Protein AF-A0A1H9NI31-F1 (afdb_monomer_lite)

Structure (mmCIF, N/CA/C/O backbone):
data_AF-A0A1H9NI31-F1
#
_entry.id   AF-A0A1H9NI31-F1
#
loop_
_atom_site.group_PDB
_atom_site.id
_atom_site.type_symbol
_atom_site.label_atom_id
_atom_site.label_alt_id
_atom_site.label_comp_id
_atom_site.label_asym_id
_atom_site.label_entity_id
_atom_site.label_seq_id
_atom_site.pdbx_PDB_ins_code
_atom_site.Cartn_x
_atom_site.Cartn_y
_atom_site.Cartn_z
_atom_site.occupancy
_atom_site.B_iso_or_equiv
_atom_site.auth_seq_id
_atom_site.auth_comp_id
_atom_site.auth_asym_id
_atom_site.auth_atom_id
_atom_site.pdbx_PDB_model_num
ATOM 1 N N . MET A 1 1 ? 15.578 1.301 11.642 1.00 43.66 1 MET A N 1
ATOM 2 C CA . MET A 1 1 ? 15.586 0.280 10.566 1.00 43.66 1 MET A CA 1
ATOM 3 C C . MET A 1 1 ? 15.928 -1.147 11.038 1.00 43.66 1 MET A C 1
ATOM 5 O O . MET A 1 1 ? 15.959 -2.045 10.212 1.00 43.66 1 MET A O 1
ATOM 9 N N . ALA A 1 2 ? 16.136 -1.397 12.340 1.00 38.16 2 ALA A N 1
ATOM 10 C CA . ALA A 1 2 ? 16.483 -2.720 12.879 1.00 38.16 2 ALA A CA 1
ATOM 11 C C . ALA A 1 2 ? 15.337 -3.734 13.182 1.00 38.16 2 ALA A C 1
ATOM 13 O O . ALA A 1 2 ? 15.674 -4.905 13.321 1.00 38.16 2 ALA A O 1
ATOM 14 N N . PRO A 1 3 ? 14.023 -3.409 13.275 1.00 50.84 3 PRO A N 1
ATOM 15 C CA . PRO A 1 3 ? 13.053 -4.404 13.763 1.00 50.84 3 PRO A CA 1
ATOM 16 C C . PRO A 1 3 ? 12.579 -5.420 12.709 1.00 50.84 3 PRO A C 1
ATOM 18 O O . PRO A 1 3 ? 12.191 -6.526 13.062 1.00 50.84 3 PRO A O 1
ATOM 21 N N . VAL A 1 4 ? 12.620 -5.079 11.414 1.00 50.47 4 VAL A N 1
ATOM 22 C CA . VAL A 1 4 ? 12.022 -5.903 10.339 1.00 50.47 4 VAL A CA 1
ATOM 23 C C . VAL A 1 4 ? 12.898 -7.101 9.954 1.00 50.47 4 VAL A C 1
ATOM 25 O O . VAL A 1 4 ? 12.380 -8.149 9.588 1.00 50.47 4 VAL A O 1
ATOM 28 N N . ALA A 1 5 ? 14.226 -6.974 10.050 1.00 49.78 5 ALA A N 1
ATOM 29 C CA . ALA A 1 5 ? 15.160 -8.040 9.668 1.00 49.78 5 ALA A CA 1
ATOM 30 C C . ALA A 1 5 ? 15.267 -9.171 10.710 1.00 49.78 5 ALA A C 1
ATOM 32 O O . ALA A 1 5 ? 15.752 -10.252 10.386 1.00 49.78 5 ALA A O 1
ATOM 33 N N . VAL A 1 6 ? 14.837 -8.918 11.949 1.00 52.81 6 VAL A N 1
ATOM 34 C CA . VAL A 1 6 ? 14.935 -9.868 13.070 1.00 52.81 6 VAL A CA 1
ATOM 35 C C . VAL A 1 6 ? 13.663 -10.718 13.200 1.00 52.81 6 VAL A C 1
ATOM 37 O O . VAL A 1 6 ? 13.723 -11.821 13.735 1.00 52.81 6 VAL A O 1
ATOM 40 N N . ASP A 1 7 ? 12.531 -10.251 12.661 1.00 63.78 7 ASP A N 1
ATOM 41 C CA . ASP A 1 7 ? 11.273 -11.000 12.629 1.00 63.78 7 ASP A CA 1
ATOM 42 C C . ASP A 1 7 ? 11.131 -11.765 11.290 1.00 63.78 7 ASP A C 1
ATOM 44 O O . ASP A 1 7 ? 10.904 -11.154 10.237 1.00 63.78 7 ASP A O 1
ATOM 48 N N . PRO A 1 8 ? 11.242 -13.107 11.291 1.00 69.06 8 PRO A N 1
ATOM 49 C CA . PRO A 1 8 ? 11.137 -13.912 10.076 1.00 69.06 8 PRO A CA 1
ATOM 50 C C . PRO A 1 8 ? 9.751 -13.841 9.419 1.00 69.06 8 PRO A C 1
ATOM 52 O O . PRO A 1 8 ? 9.655 -14.016 8.202 1.00 69.06 8 PRO A O 1
ATOM 55 N N . VAL A 1 9 ? 8.691 -13.544 10.178 1.00 70.19 9 VAL A N 1
ATOM 56 C CA . VAL A 1 9 ? 7.334 -13.366 9.642 1.00 70.19 9 VAL A CA 1
ATOM 57 C C . VAL A 1 9 ? 7.252 -12.060 8.857 1.00 70.19 9 VAL A C 1
ATOM 59 O O . VAL A 1 9 ? 6.761 -12.057 7.726 1.00 70.19 9 VAL A O 1
ATOM 62 N N . LEU A 1 10 ? 7.814 -10.968 9.391 1.00 66.00 10 LEU A N 1
ATOM 63 C CA . LEU A 1 10 ? 7.897 -9.691 8.673 1.00 66.00 10 LEU A CA 1
ATOM 64 C C . LEU A 1 10 ? 8.756 -9.802 7.417 1.00 66.00 10 LEU A C 1
ATOM 66 O O . LEU A 1 10 ? 8.367 -9.306 6.362 1.00 66.00 10 LEU A O 1
ATOM 70 N N . ALA A 1 11 ? 9.896 -10.488 7.497 1.00 70.62 11 ALA A N 1
ATOM 71 C CA . ALA A 1 11 ? 10.758 -10.692 6.341 1.00 70.62 11 ALA A CA 1
ATOM 72 C C . ALA A 1 11 ? 10.069 -11.518 5.238 1.00 70.62 11 ALA A C 1
ATOM 74 O O . ALA A 1 11 ? 10.205 -11.205 4.052 1.00 70.62 11 ALA A O 1
ATOM 75 N N . ALA A 1 12 ? 9.322 -12.567 5.603 1.00 73.50 12 ALA A N 1
ATOM 76 C CA . ALA A 1 12 ? 8.561 -13.375 4.652 1.00 73.50 12 ALA A CA 1
ATOM 77 C C . ALA A 1 12 ? 7.403 -12.585 4.020 1.00 73.50 12 ALA A C 1
ATOM 79 O O . ALA A 1 12 ? 7.220 -12.647 2.802 1.00 73.50 12 ALA A O 1
ATOM 80 N N . SER A 1 13 ? 6.674 -11.808 4.827 1.00 73.31 13 SER A N 1
ATOM 81 C CA . SER A 1 13 ? 5.600 -10.927 4.362 1.00 73.31 13 SER A CA 1
ATOM 82 C C . SER A 1 13 ? 6.137 -9.863 3.399 1.00 73.31 13 SER A C 1
ATOM 84 O O . SER A 1 13 ? 5.702 -9.792 2.252 1.00 73.31 13 SER A O 1
ATOM 86 N N . ALA A 1 14 ? 7.203 -9.152 3.782 1.00 75.62 14 ALA A N 1
ATOM 87 C CA . ALA A 1 14 ? 7.851 -8.150 2.938 1.00 75.62 14 ALA A CA 1
ATOM 88 C C . ALA A 1 14 ? 8.322 -8.731 1.595 1.00 75.62 14 ALA A C 1
ATOM 90 O O . ALA A 1 14 ? 8.105 -8.126 0.547 1.00 75.62 14 ALA A O 1
ATOM 91 N N . LYS A 1 15 ? 8.918 -9.933 1.590 1.00 79.62 15 LYS A N 1
ATOM 92 C CA . LYS A 1 15 ? 9.301 -10.622 0.343 1.00 79.62 15 LYS A CA 1
ATOM 93 C C . LYS A 1 15 ? 8.096 -10.928 -0.544 1.00 79.62 15 LYS A C 1
ATOM 95 O O . LYS A 1 15 ? 8.194 -10.772 -1.761 1.00 79.62 15 LYS A O 1
ATOM 100 N N . ARG A 1 16 ? 6.979 -11.370 0.041 1.00 81.75 16 ARG A N 1
ATOM 101 C CA . ARG A 1 16 ? 5.742 -11.663 -0.696 1.00 81.75 16 ARG A CA 1
ATOM 102 C C . ARG A 1 16 ? 5.167 -10.392 -1.317 1.00 81.75 16 ARG A C 1
ATOM 104 O O . ARG A 1 16 ? 4.892 -10.395 -2.512 1.00 81.75 16 ARG A O 1
ATOM 111 N N . THR A 1 17 ? 5.099 -9.302 -0.557 1.00 81.62 17 THR A N 1
ATOM 112 C CA . THR A 1 17 ? 4.637 -7.992 -1.035 1.00 81.62 17 THR A CA 1
ATOM 113 C C . THR A 1 17 ? 5.529 -7.441 -2.146 1.00 81.62 17 THR A C 1
ATOM 115 O O . THR A 1 17 ? 5.031 -7.041 -3.195 1.00 81.62 17 THR A O 1
ATOM 118 N N . ILE A 1 18 ? 6.856 -7.491 -1.978 1.00 84.31 18 ILE A N 1
ATOM 119 C CA . ILE A 1 18 ? 7.806 -7.071 -3.020 1.00 84.31 18 ILE A CA 1
ATOM 120 C C . ILE A 1 18 ? 7.591 -7.889 -4.297 1.00 84.31 18 ILE A C 1
ATOM 122 O O . ILE A 1 18 ? 7.526 -7.325 -5.387 1.00 84.31 18 ILE A O 1
ATOM 126 N N . ARG A 1 19 ? 7.444 -9.215 -4.177 1.00 86.75 19 ARG A N 1
ATOM 127 C CA . ARG A 1 19 ? 7.179 -10.086 -5.327 1.00 86.75 19 ARG A CA 1
ATOM 128 C C . ARG A 1 19 ? 5.847 -9.749 -6.003 1.00 86.75 19 ARG A C 1
ATOM 130 O O . ARG A 1 19 ? 5.832 -9.675 -7.226 1.00 86.75 19 ARG A O 1
ATOM 137 N N . SER A 1 20 ? 4.776 -9.541 -5.234 1.00 88.44 20 SER A N 1
ATOM 138 C CA . SER A 1 20 ? 3.450 -9.154 -5.745 1.00 88.44 20 SER A CA 1
ATOM 139 C C . SER A 1 20 ? 3.549 -7.864 -6.569 1.00 88.44 20 SER A C 1
ATOM 141 O O . SER A 1 20 ? 3.187 -7.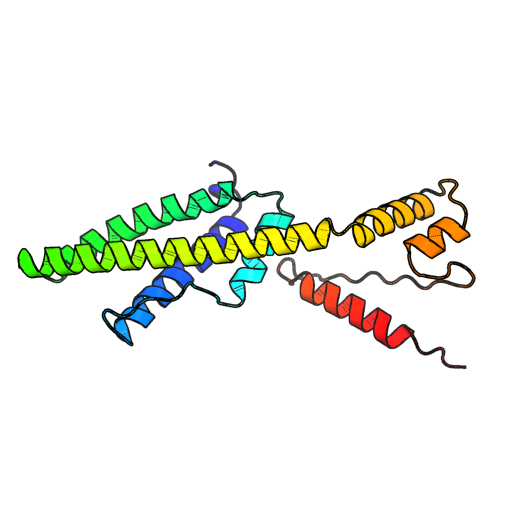854 -7.742 1.00 88.44 20 SER A O 1
ATOM 143 N N . ASN A 1 21 ? 4.198 -6.828 -6.026 1.00 89.75 21 ASN A N 1
ATOM 144 C CA . ASN A 1 21 ? 4.402 -5.550 -6.717 1.00 89.75 21 ASN A CA 1
ATOM 145 C C . ASN A 1 21 ? 5.203 -5.686 -8.018 1.00 89.75 21 ASN A C 1
ATOM 147 O O . ASN A 1 21 ? 4.817 -5.127 -9.043 1.00 89.75 21 ASN A O 1
ATOM 151 N N . LEU A 1 22 ? 6.304 -6.446 -7.999 1.00 90.94 22 LEU A N 1
ATOM 152 C CA . LEU A 1 22 ? 7.125 -6.665 -9.195 1.00 90.94 22 LEU A CA 1
ATOM 153 C C . LEU A 1 22 ? 6.354 -7.415 -10.287 1.00 90.94 22 LEU A C 1
ATOM 155 O O . LEU A 1 22 ? 6.434 -7.045 -11.457 1.00 90.94 22 LEU A O 1
ATOM 159 N N . VAL A 1 23 ? 5.609 -8.458 -9.911 1.00 91.56 23 VAL A N 1
ATOM 160 C CA . VAL A 1 23 ? 4.797 -9.243 -10.850 1.00 91.56 23 VAL A CA 1
ATOM 161 C C . VAL A 1 23 ? 3.674 -8.389 -11.429 1.00 91.56 23 VAL A C 1
ATOM 163 O O . VAL A 1 23 ? 3.495 -8.402 -12.643 1.00 91.56 23 VAL A O 1
ATOM 166 N N . GLN A 1 24 ? 2.971 -7.618 -10.599 1.00 91.62 24 GLN A N 1
ATOM 167 C CA . GLN A 1 24 ? 1.879 -6.750 -11.036 1.00 91.62 24 GLN A CA 1
ATOM 168 C C . GLN A 1 24 ? 2.357 -5.704 -12.049 1.00 91.62 24 GLN A C 1
ATOM 170 O O . GLN A 1 24 ? 1.756 -5.551 -13.116 1.00 91.62 24 GLN A O 1
ATOM 175 N N . TRP A 1 25 ? 3.465 -5.017 -11.755 1.00 94.25 25 TRP A N 1
ATOM 176 C CA . TRP A 1 25 ? 4.019 -4.013 -12.661 1.00 94.25 25 TRP A CA 1
ATOM 177 C C . TRP A 1 25 ? 4.495 -4.630 -13.981 1.00 94.25 25 TRP A C 1
ATOM 179 O O . TRP A 1 25 ? 4.158 -4.131 -15.057 1.00 94.25 25 TRP A O 1
ATOM 189 N N . ALA A 1 26 ? 5.227 -5.746 -13.918 1.00 93.06 26 ALA A N 1
ATOM 190 C CA . ALA A 1 26 ? 5.724 -6.422 -15.113 1.00 93.06 26 ALA A CA 1
ATOM 191 C C . ALA A 1 26 ? 4.577 -6.967 -15.979 1.00 93.06 26 ALA A C 1
ATOM 193 O O . ALA A 1 26 ? 4.563 -6.747 -17.187 1.00 93.06 26 ALA A O 1
ATOM 194 N N . ALA A 1 27 ? 3.589 -7.629 -15.370 1.00 93.88 27 ALA A N 1
ATOM 195 C CA . ALA A 1 27 ? 2.433 -8.171 -16.079 1.00 93.88 27 ALA A CA 1
ATOM 196 C C . ALA A 1 27 ? 1.592 -7.067 -16.737 1.00 93.88 27 ALA A C 1
ATOM 198 O O . ALA A 1 27 ? 1.134 -7.246 -17.865 1.00 93.88 27 ALA A O 1
ATOM 199 N N . SER A 1 28 ? 1.439 -5.916 -16.074 1.00 94.69 28 SER A N 1
ATOM 200 C CA . SER A 1 28 ? 0.730 -4.761 -16.639 1.00 94.69 28 SER A CA 1
ATOM 201 C C . SER A 1 28 ? 1.436 -4.223 -17.884 1.00 94.69 28 SER A C 1
ATOM 203 O O . SER A 1 28 ? 0.788 -4.032 -18.907 1.00 94.69 28 SER A O 1
ATOM 205 N N . ASN A 1 29 ? 2.766 -4.085 -17.844 1.00 93.25 29 ASN A N 1
ATOM 206 C CA . ASN A 1 29 ? 3.549 -3.635 -19.000 1.00 93.25 29 ASN A CA 1
ATOM 207 C C . ASN A 1 29 ? 3.613 -4.669 -20.136 1.00 93.25 29 ASN A C 1
ATOM 209 O O . ASN A 1 29 ? 3.739 -4.284 -21.291 1.00 93.25 29 ASN A O 1
ATOM 213 N N . VAL A 1 30 ? 3.524 -5.972 -19.842 1.00 94.00 30 VAL A N 1
ATOM 214 C CA . VAL A 1 30 ? 3.414 -7.016 -20.881 1.00 94.00 30 VAL A CA 1
ATOM 215 C C . VAL A 1 30 ? 2.044 -6.975 -21.559 1.00 94.00 30 VAL A C 1
ATOM 217 O O . VAL A 1 30 ? 1.943 -7.214 -22.760 1.00 94.00 30 VAL A O 1
ATOM 220 N N . ARG A 1 31 ? 0.986 -6.698 -20.791 1.00 95.12 31 ARG A N 1
ATOM 221 C CA . ARG A 1 31 ? -0.393 -6.666 -21.287 1.00 95.12 31 ARG A CA 1
ATOM 222 C C . ARG A 1 31 ? -0.697 -5.404 -22.094 1.00 95.12 31 ARG A C 1
ATOM 224 O O . ARG A 1 31 ? -1.350 -5.514 -23.126 1.00 95.12 31 ARG A O 1
ATOM 231 N N . ASP A 1 32 ? -0.284 -4.241 -21.600 1.00 94.25 32 ASP A N 1
ATOM 232 C CA . ASP A 1 32 ? -0.547 -2.935 -22.212 1.00 94.25 32 ASP A CA 1
ATOM 233 C C . ASP A 1 32 ? 0.697 -2.031 -22.077 1.00 94.25 32 ASP A C 1
ATOM 235 O O . ASP A 1 32 ? 0.807 -1.237 -21.135 1.00 94.25 32 ASP A O 1
ATOM 239 N N . PRO A 1 33 ? 1.703 -2.213 -22.955 1.00 91.19 33 PRO A N 1
ATOM 240 C CA . PRO A 1 33 ? 2.962 -1.481 -22.871 1.00 91.19 33 PRO A CA 1
ATOM 241 C C . PRO A 1 33 ? 2.749 0.030 -22.972 1.00 91.19 33 PRO A C 1
ATOM 243 O O . PRO A 1 33 ? 2.050 0.511 -23.860 1.00 91.19 33 PRO A O 1
ATOM 246 N N . GLY A 1 34 ? 3.397 0.802 -22.100 1.00 87.69 34 GLY A N 1
ATOM 247 C CA . GLY A 1 34 ? 3.294 2.265 -22.133 1.00 87.69 34 GLY A CA 1
ATOM 248 C C . GLY A 1 34 ? 2.118 2.840 -21.336 1.00 87.69 34 GLY A C 1
ATOM 249 O O . GLY A 1 34 ? 2.128 4.031 -21.024 1.00 87.69 34 GLY A O 1
ATOM 250 N N . ALA A 1 35 ? 1.126 2.020 -20.978 1.00 93.56 35 ALA A N 1
ATOM 251 C CA . ALA A 1 35 ? -0.031 2.466 -20.214 1.00 93.56 35 ALA A CA 1
ATOM 252 C C . ALA A 1 35 ? 0.306 2.739 -18.738 1.00 93.56 35 ALA A C 1
ATOM 254 O O . ALA A 1 35 ? 1.303 2.262 -18.187 1.00 93.56 35 ALA A O 1
ATOM 255 N N . TRP A 1 36 ? -0.556 3.517 -18.078 1.00 93.06 36 TRP A N 1
ATOM 256 C CA . TRP A 1 36 ? -0.458 3.731 -16.637 1.00 93.06 36 TRP A CA 1
ATOM 257 C C . TRP A 1 36 ? -0.697 2.416 -15.888 1.00 93.06 36 TRP A C 1
ATOM 259 O O . TRP A 1 36 ? -1.683 1.715 -16.122 1.00 93.06 36 TRP A O 1
ATOM 269 N N . VAL A 1 37 ? 0.210 2.099 -14.965 1.00 93.44 37 VAL A N 1
ATOM 270 C CA . VAL A 1 37 ? 0.108 0.920 -14.107 1.00 93.44 37 VAL A CA 1
ATOM 271 C C . VAL A 1 37 ? -0.578 1.333 -12.814 1.00 93.44 37 VAL A C 1
ATOM 273 O O . VAL A 1 37 ? 0.006 2.049 -12.002 1.00 93.44 37 VAL A O 1
ATOM 276 N N . ALA A 1 38 ? -1.809 0.865 -12.621 1.00 88.38 38 ALA A N 1
ATOM 277 C CA . ALA A 1 38 ? -2.559 1.122 -11.400 1.00 88.38 38 ALA A CA 1
ATOM 278 C C . ALA A 1 38 ? -1.842 0.553 -10.166 1.00 88.38 38 ALA A C 1
ATOM 280 O O . ALA A 1 38 ? -1.181 -0.487 -10.251 1.00 88.38 38 ALA A O 1
ATOM 281 N N . ALA A 1 39 ? -2.028 1.214 -9.019 1.00 87.62 39 ALA A N 1
ATOM 282 C CA . ALA A 1 39 ? -1.568 0.739 -7.717 1.00 87.62 39 ALA A CA 1
ATOM 283 C C . ALA A 1 39 ? -1.878 -0.747 -7.502 1.00 87.62 39 ALA A C 1
ATOM 285 O O . ALA A 1 39 ? -2.921 -1.251 -7.931 1.00 87.62 39 ALA A O 1
ATOM 286 N N . ASN A 1 40 ? -0.999 -1.447 -6.787 1.00 83.56 40 ASN A N 1
ATOM 287 C CA . ASN A 1 40 ? -1.299 -2.815 -6.397 1.00 83.56 40 ASN A CA 1
ATOM 288 C C . ASN A 1 40 ? -2.353 -2.812 -5.283 1.00 83.56 40 ASN A C 1
ATOM 290 O O . ASN A 1 40 ? -2.046 -2.475 -4.138 1.00 83.56 40 ASN A O 1
ATOM 294 N N . LEU A 1 41 ? -3.594 -3.150 -5.649 1.00 71.56 41 LEU A N 1
ATOM 295 C CA . LEU A 1 41 ? -4.753 -3.167 -4.757 1.00 71.56 41 LEU A CA 1
ATOM 296 C C . LEU A 1 41 ? -5.278 -4.577 -4.446 1.00 71.56 41 LEU A C 1
ATOM 298 O O . LEU A 1 41 ? -6.457 -4.715 -4.128 1.00 71.56 41 LEU A O 1
ATOM 302 N N . ALA A 1 42 ? -4.458 -5.624 -4.574 1.00 69.56 42 ALA A N 1
ATOM 303 C CA . ALA A 1 42 ? -4.869 -6.967 -4.156 1.00 69.56 42 ALA A CA 1
ATOM 304 C C . ALA A 1 42 ? -5.372 -6.959 -2.693 1.00 69.56 42 ALA A C 1
ATOM 306 O O . ALA A 1 42 ? -5.007 -6.056 -1.934 1.00 69.56 42 ALA A O 1
ATOM 307 N N . ASP A 1 43 ? -6.193 -7.945 -2.297 1.00 64.88 43 ASP A N 1
ATOM 308 C CA . ASP A 1 43 ? -6.815 -8.059 -0.952 1.00 64.88 43 ASP A CA 1
ATOM 309 C C . ASP A 1 43 ? -5.824 -7.774 0.201 1.00 64.88 43 ASP A C 1
ATOM 311 O O . ASP A 1 43 ? -6.153 -7.185 1.232 1.00 64.88 43 ASP A O 1
ATOM 315 N N . GLU A 1 44 ? -4.558 -8.064 -0.074 1.00 63.28 44 GLU A N 1
ATOM 316 C CA . GLU A 1 44 ? -3.341 -7.692 0.638 1.00 63.28 44 GLU A CA 1
ATOM 317 C C . GLU A 1 44 ? -3.265 -6.239 1.158 1.00 63.28 44 GLU A C 1
ATOM 319 O O . GLU A 1 44 ? -2.610 -6.014 2.171 1.00 63.28 44 GLU A O 1
ATOM 324 N N . LEU A 1 45 ? -3.896 -5.235 0.536 1.00 68.19 45 LEU A N 1
ATOM 325 C CA . LEU A 1 45 ? -3.847 -3.845 1.025 1.00 68.19 45 LEU A CA 1
ATOM 326 C C . LEU A 1 45 ? -4.489 -3.670 2.396 1.00 68.19 45 LEU A C 1
ATOM 328 O O . LEU A 1 45 ? -3.979 -2.921 3.235 1.00 68.19 45 LEU A O 1
ATOM 332 N N . VAL A 1 46 ? -5.631 -4.325 2.600 1.00 69.94 46 VAL A N 1
ATOM 333 C CA . VAL A 1 46 ? -6.348 -4.277 3.873 1.00 69.94 46 VAL A CA 1
ATOM 334 C C . VAL A 1 46 ? -5.527 -5.004 4.929 1.00 69.94 46 VAL A C 1
ATOM 336 O O . VAL A 1 46 ? -5.323 -4.462 6.016 1.00 69.94 46 VAL A O 1
ATOM 339 N N . ASP A 1 47 ? -4.973 -6.160 4.576 1.00 75.56 47 ASP A N 1
ATOM 340 C CA . ASP A 1 47 ? -4.182 -6.989 5.483 1.00 75.56 47 ASP A CA 1
ATOM 341 C C . ASP A 1 47 ? -2.868 -6.318 5.887 1.00 75.56 47 ASP A C 1
ATOM 343 O O . ASP A 1 47 ? -2.537 -6.268 7.071 1.00 75.56 47 ASP A O 1
ATOM 347 N N . VAL A 1 48 ? -2.143 -5.732 4.929 1.00 76.44 48 VAL A N 1
ATOM 348 C CA . VAL A 1 48 ? -0.893 -5.002 5.183 1.00 76.44 48 VAL A CA 1
ATOM 349 C C . VAL A 1 48 ? -1.159 -3.779 6.056 1.00 76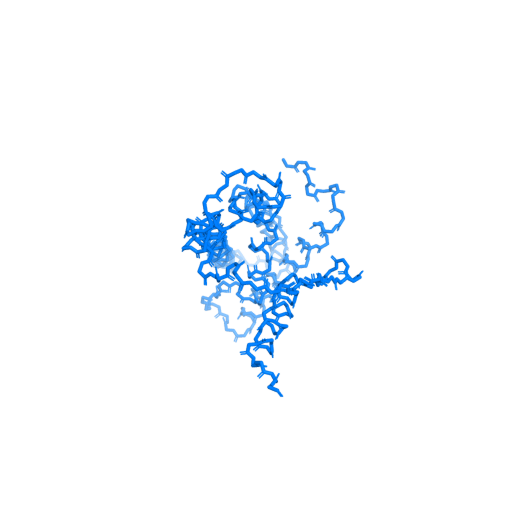.44 48 VAL A C 1
ATOM 351 O O . VAL A 1 48 ? -0.461 -3.572 7.048 1.00 76.44 48 VAL A O 1
ATOM 354 N N . ALA A 1 49 ? -2.172 -2.972 5.733 1.00 80.88 49 ALA A N 1
ATOM 355 C CA . ALA A 1 49 ? -2.504 -1.796 6.532 1.00 80.88 49 ALA A CA 1
ATOM 356 C C . ALA A 1 49 ? -2.917 -2.174 7.965 1.00 80.88 49 ALA A C 1
ATOM 358 O O . ALA A 1 49 ? -2.479 -1.534 8.924 1.00 80.88 49 ALA A O 1
ATOM 359 N N . ARG A 1 50 ? -3.714 -3.235 8.122 1.00 78.38 50 ARG A N 1
ATOM 360 C CA . ARG A 1 50 ? -4.161 -3.751 9.419 1.00 78.38 50 ARG A CA 1
ATOM 361 C C . ARG A 1 50 ? -3.001 -4.316 10.241 1.00 78.38 50 ARG A C 1
ATOM 363 O O . ARG A 1 50 ? -2.895 -3.992 11.422 1.00 78.38 50 ARG A O 1
ATOM 370 N N . ASP A 1 51 ? -2.115 -5.110 9.639 1.00 78.06 51 ASP A N 1
ATOM 371 C CA . ASP A 1 51 ? -0.920 -5.655 10.301 1.00 78.06 51 ASP A CA 1
ATOM 372 C C . ASP A 1 51 ? 0.009 -4.531 10.785 1.00 78.06 51 ASP A C 1
ATOM 374 O O . ASP A 1 51 ? 0.432 -4.527 11.943 1.00 78.06 51 ASP A O 1
ATOM 378 N N . LEU A 1 52 ? 0.243 -3.511 9.949 1.00 78.00 52 LEU A N 1
ATOM 379 C CA . LEU A 1 52 ? 1.036 -2.337 10.323 1.00 78.00 52 LEU A CA 1
ATOM 380 C C . LEU A 1 52 ? 0.409 -1.575 11.501 1.00 78.00 52 LEU A C 1
ATOM 382 O O . LEU A 1 52 ? 1.090 -1.312 12.495 1.00 78.00 52 LEU A O 1
ATOM 386 N N . VAL A 1 53 ? -0.888 -1.258 11.433 1.00 79.75 53 VAL A N 1
ATOM 387 C CA . VAL A 1 53 ? -1.591 -0.538 12.510 1.00 79.75 53 VAL A CA 1
ATOM 388 C C . VAL A 1 53 ? -1.579 -1.339 13.815 1.00 79.75 53 VAL A C 1
ATOM 390 O O . VAL A 1 53 ? -1.300 -0.775 14.874 1.00 79.75 53 VAL A O 1
ATOM 393 N N . ARG A 1 54 ? -1.806 -2.655 13.760 1.00 73.88 54 ARG A N 1
ATOM 394 C CA . ARG A 1 54 ? -1.815 -3.529 14.946 1.00 73.88 54 ARG A CA 1
ATOM 395 C C . ARG A 1 54 ? -0.455 -3.665 15.614 1.00 73.88 54 ARG A C 1
ATOM 397 O O . ARG A 1 54 ? -0.389 -3.761 16.835 1.00 73.88 54 ARG A O 1
ATOM 404 N N . ARG A 1 55 ? 0.630 -3.626 14.841 1.00 72.38 55 ARG A N 1
ATOM 405 C CA . ARG A 1 55 ? 2.006 -3.640 15.367 1.00 72.38 55 ARG A CA 1
ATOM 406 C C . ARG A 1 55 ? 2.453 -2.283 15.924 1.00 72.38 55 ARG A C 1
ATOM 408 O O . ARG A 1 55 ? 3.616 -2.134 16.290 1.00 72.38 55 ARG A O 1
ATOM 415 N N . GLY A 1 56 ? 1.561 -1.289 15.970 1.00 70.88 56 GLY A N 1
ATOM 416 C CA . GLY A 1 56 ? 1.878 0.073 16.406 1.00 70.88 56 GLY A CA 1
ATOM 417 C C . GLY A 1 56 ? 2.787 0.821 15.429 1.00 70.88 56 GLY A C 1
ATOM 418 O O . GLY A 1 56 ? 3.372 1.843 15.785 1.00 70.88 56 GLY A O 1
ATOM 419 N N . LEU A 1 57 ? 2.927 0.310 14.203 1.00 75.69 57 LEU A N 1
ATOM 420 C CA . LEU A 1 57 ? 3.754 0.912 13.173 1.00 75.69 57 LEU A CA 1
ATOM 421 C C . LEU A 1 57 ? 3.006 2.073 12.516 1.00 75.69 57 LEU A C 1
ATOM 423 O O . LEU A 1 57 ? 1.792 2.043 12.281 1.00 75.69 57 LEU A O 1
ATOM 427 N N . ASN A 1 58 ? 3.754 3.136 12.234 1.00 75.88 58 ASN A N 1
ATOM 428 C CA . ASN A 1 58 ? 3.230 4.325 11.581 1.00 75.88 58 ASN A CA 1
ATOM 429 C C . ASN A 1 58 ? 3.689 4.432 10.128 1.00 75.88 58 ASN A C 1
ATOM 431 O O . ASN A 1 58 ? 4.435 3.590 9.637 1.00 75.88 58 ASN A O 1
ATOM 435 N N . GLU A 1 59 ? 3.228 5.470 9.446 1.00 77.19 59 GLU A N 1
ATOM 436 C CA . GLU A 1 59 ? 3.468 5.756 8.036 1.00 77.19 59 GLU A CA 1
ATOM 437 C C . GLU A 1 59 ? 4.961 5.847 7.710 1.00 77.19 59 GLU A C 1
ATOM 439 O O . GLU A 1 59 ? 5.348 5.519 6.596 1.00 77.19 59 GLU A O 1
ATOM 444 N N . SER A 1 60 ? 5.824 6.179 8.682 1.00 75.5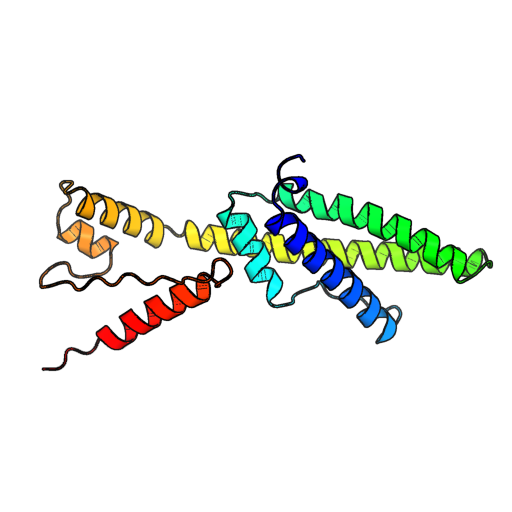0 60 SER A N 1
ATOM 445 C CA . SER A 1 60 ? 7.283 6.120 8.484 1.00 75.50 60 SER A CA 1
ATOM 446 C C . SER A 1 60 ? 7.787 4.701 8.195 1.00 75.50 60 SER A C 1
ATOM 448 O O . SER A 1 60 ? 8.833 4.513 7.586 1.00 75.50 60 SER A O 1
ATOM 450 N N . SER A 1 61 ? 7.017 3.670 8.542 1.00 76.50 61 SER A N 1
ATOM 451 C CA . SER A 1 61 ? 7.329 2.280 8.185 1.00 76.50 61 SER A CA 1
ATOM 452 C C . SER A 1 61 ? 7.216 2.037 6.680 1.00 76.50 61 SER A C 1
ATOM 454 O O . SER A 1 61 ? 7.856 1.123 6.159 1.00 76.50 61 SER A O 1
ATOM 456 N N . LEU A 1 62 ? 6.465 2.881 5.964 1.00 82.94 62 LEU A N 1
ATOM 457 C CA . LEU A 1 62 ? 6.383 2.848 4.507 1.00 82.94 62 LEU A CA 1
ATOM 458 C C . LEU A 1 62 ? 7.666 3.373 3.845 1.00 82.94 62 LEU A C 1
ATOM 460 O O . LEU A 1 62 ? 7.866 3.113 2.664 1.00 82.94 62 LEU A O 1
ATOM 464 N N . ASP A 1 63 ? 8.611 3.975 4.583 1.00 81.88 63 ASP A N 1
ATOM 465 C CA . ASP A 1 63 ? 9.950 4.287 4.051 1.00 81.88 63 ASP A CA 1
ATOM 466 C C . ASP A 1 63 ? 10.701 3.028 3.578 1.00 81.88 63 ASP A C 1
ATOM 468 O O . ASP A 1 63 ? 11.580 3.107 2.717 1.00 81.88 63 ASP A O 1
ATOM 472 N N . ALA A 1 64 ? 10.319 1.839 4.059 1.00 80.38 64 ALA A N 1
ATOM 473 C CA . ALA A 1 64 ? 10.821 0.573 3.530 1.00 80.38 64 ALA A CA 1
ATOM 474 C C . ALA A 1 64 ? 10.526 0.398 2.024 1.00 80.38 64 ALA A C 1
ATOM 476 O O . ALA A 1 64 ? 11.325 -0.222 1.319 1.00 80.38 64 ALA A O 1
ATOM 477 N N . TYR A 1 65 ? 9.440 0.989 1.506 1.00 83.25 65 TYR A N 1
ATOM 478 C CA . TYR A 1 65 ? 9.145 0.998 0.071 1.00 83.25 65 TYR A CA 1
ATOM 479 C C . TYR A 1 65 ? 10.172 1.807 -0.718 1.00 83.25 65 TYR A C 1
ATOM 481 O O . TYR A 1 65 ? 10.576 1.361 -1.786 1.00 83.25 65 TYR A O 1
ATOM 489 N N . ARG A 1 66 ? 10.680 2.926 -0.182 1.00 85.19 66 ARG A N 1
ATOM 490 C CA . ARG A 1 66 ? 11.748 3.716 -0.829 1.00 85.19 66 ARG A CA 1
ATOM 491 C C . ARG A 1 66 ? 13.051 2.926 -0.942 1.00 85.19 66 ARG A C 1
ATOM 493 O O . ARG A 1 66 ? 13.737 2.977 -1.967 1.00 85.19 66 ARG A O 1
ATOM 500 N N . VAL A 1 67 ? 13.378 2.155 0.097 1.00 87.38 67 VAL A N 1
ATOM 501 C CA . VAL A 1 67 ? 14.536 1.247 0.082 1.00 87.38 67 VAL A CA 1
ATOM 502 C C . VAL A 1 67 ? 14.329 0.144 -0.959 1.00 87.38 67 VAL A C 1
ATOM 504 O O . VAL A 1 67 ? 15.207 -0.090 -1.791 1.00 87.38 67 VAL A O 1
ATOM 507 N N . GLY A 1 68 ? 13.156 -0.497 -0.962 1.00 86.56 68 GLY A N 1
ATOM 508 C CA . GLY A 1 68 ? 12.806 -1.528 -1.941 1.00 86.56 68 GLY A CA 1
ATOM 509 C C . GLY A 1 68 ? 12.827 -1.014 -3.383 1.00 86.56 68 GLY A C 1
ATOM 510 O O . GLY A 1 68 ? 13.382 -1.672 -4.260 1.00 86.56 68 GLY A O 1
ATOM 511 N N . GLN A 1 69 ? 12.301 0.189 -3.615 1.00 90.19 69 GLN A N 1
ATOM 512 C CA . GLN A 1 69 ? 12.299 0.863 -4.909 1.00 90.19 69 GLN A CA 1
ATOM 513 C C . GLN A 1 69 ? 13.722 1.116 -5.406 1.00 90.19 69 GLN A C 1
ATOM 515 O O . GLN A 1 69 ? 14.025 0.780 -6.545 1.00 90.19 69 GLN A O 1
ATOM 520 N N . SER A 1 70 ? 14.616 1.636 -4.561 1.00 90.94 70 SER A N 1
ATOM 521 C CA . SER A 1 70 ? 16.022 1.862 -4.936 1.00 90.94 70 SER A CA 1
ATOM 522 C C . SER A 1 70 ? 16.702 0.574 -5.419 1.00 90.94 70 SER A C 1
ATOM 524 O O . SER A 1 70 ? 17.371 0.564 -6.452 1.00 90.94 70 SER A O 1
ATOM 526 N N . ILE A 1 71 ? 16.477 -0.538 -4.710 1.00 91.75 71 ILE A N 1
ATOM 527 C CA . ILE A 1 71 ? 17.024 -1.855 -5.073 1.00 91.75 71 ILE A CA 1
ATOM 528 C C . ILE A 1 71 ? 16.401 -2.367 -6.381 1.00 91.75 71 ILE A C 1
ATOM 530 O O . ILE A 1 71 ? 17.109 -2.885 -7.248 1.00 91.75 71 ILE A O 1
ATOM 534 N N . ALA A 1 72 ? 15.084 -2.218 -6.540 1.00 90.69 72 ALA A N 1
ATOM 535 C CA . ALA A 1 72 ? 14.373 -2.626 -7.747 1.00 90.69 72 ALA A CA 1
ATOM 536 C C . ALA A 1 72 ? 14.846 -1.837 -8.975 1.00 90.69 72 ALA A C 1
ATOM 538 O O . ALA A 1 72 ? 15.110 -2.441 -10.014 1.00 90.69 72 ALA A O 1
ATOM 539 N N . LEU A 1 73 ? 15.031 -0.521 -8.841 1.00 93.81 73 LEU A N 1
ATOM 540 C CA . LEU A 1 73 ? 15.551 0.341 -9.899 1.00 93.81 73 LEU A CA 1
ATOM 541 C C . LEU A 1 73 ? 16.971 -0.062 -10.294 1.00 93.81 73 LEU A C 1
ATOM 543 O O . LEU A 1 73 ? 17.219 -0.249 -11.477 1.00 93.81 73 LEU A O 1
ATOM 547 N N . GLN A 1 74 ? 17.870 -0.303 -9.334 1.00 94.19 74 GLN A N 1
ATOM 548 C CA . GLN A 1 74 ? 19.227 -0.776 -9.634 1.00 94.19 74 GLN A CA 1
ATOM 549 C C . GLN A 1 74 ? 19.211 -2.103 -10.411 1.00 94.19 74 GLN A C 1
ATOM 551 O O . GLN A 1 74 ? 19.963 -2.285 -11.373 1.00 94.19 74 GLN A O 1
ATOM 556 N N . ARG A 1 75 ? 18.344 -3.041 -10.009 1.00 94.19 75 ARG A N 1
ATOM 557 C CA . ARG A 1 75 ? 18.182 -4.316 -10.717 1.00 94.19 75 ARG A CA 1
ATOM 558 C C . ARG A 1 75 ? 17.630 -4.105 -12.126 1.00 94.19 75 ARG A C 1
ATOM 560 O O . ARG A 1 75 ? 18.119 -4.739 -13.059 1.00 94.19 75 ARG A O 1
ATOM 567 N N . TRP A 1 76 ? 16.643 -3.228 -12.272 1.00 95.00 76 TRP A N 1
ATOM 568 C CA . TRP A 1 76 ? 16.037 -2.888 -13.551 1.00 95.00 76 TRP A CA 1
ATOM 569 C C . TRP A 1 76 ? 17.030 -2.218 -14.504 1.00 95.00 76 TRP A C 1
ATOM 571 O O . TRP A 1 76 ? 17.096 -2.619 -15.661 1.00 95.00 76 TRP A O 1
ATOM 581 N N . THR A 1 77 ? 17.876 -1.301 -14.022 1.00 95.56 77 THR A N 1
ATOM 582 C CA . THR A 1 77 ? 18.962 -0.721 -14.824 1.00 95.56 77 THR A CA 1
ATOM 583 C C . THR A 1 77 ? 19.829 -1.827 -15.418 1.00 95.56 77 THR A C 1
ATOM 585 O O . THR A 1 77 ? 20.031 -1.868 -16.625 1.00 95.56 77 THR A O 1
ATOM 588 N N . GLY A 1 78 ? 20.279 -2.785 -14.599 1.00 96.56 78 GLY A N 1
ATOM 589 C CA . GLY A 1 78 ? 21.075 -3.914 -15.087 1.00 96.56 78 GLY A CA 1
ATOM 590 C C . GLY A 1 78 ? 20.363 -4.746 -16.162 1.00 96.56 78 GLY A C 1
ATOM 591 O O . GLY A 1 78 ? 20.999 -5.183 -17.116 1.00 96.56 78 GLY A 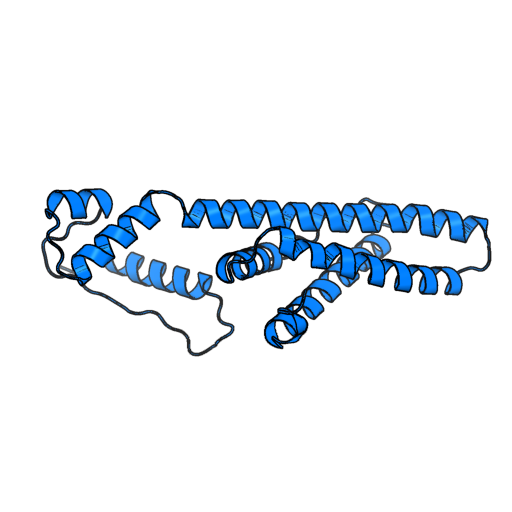O 1
ATOM 592 N N . ILE A 1 79 ? 19.044 -4.928 -16.038 1.00 95.44 79 ILE A N 1
ATOM 593 C CA . ILE A 1 79 ? 18.230 -5.616 -17.049 1.00 95.44 79 ILE A CA 1
ATOM 594 C C . ILE A 1 79 ? 18.167 -4.789 -18.337 1.00 95.44 79 ILE A C 1
ATOM 596 O O . ILE A 1 79 ? 18.445 -5.330 -19.401 1.00 95.44 79 ILE A O 1
ATOM 600 N N . ALA A 1 80 ? 17.883 -3.489 -18.261 1.00 95.56 80 ALA A N 1
ATOM 601 C CA . ALA A 1 80 ? 17.790 -2.611 -19.428 1.00 95.56 80 ALA A CA 1
ATOM 602 C C . ALA A 1 80 ? 19.080 -2.619 -20.271 1.00 95.56 80 ALA A C 1
ATOM 604 O O . ALA A 1 80 ? 19.022 -2.798 -21.485 1.00 95.56 80 ALA A O 1
ATOM 605 N N . PHE A 1 81 ? 20.247 -2.547 -19.621 1.00 96.44 81 PHE A N 1
ATOM 606 C CA . PHE A 1 81 ? 21.552 -2.642 -20.291 1.00 96.44 81 PHE A CA 1
ATOM 607 C C . PHE A 1 81 ? 21.839 -4.021 -20.913 1.00 96.44 81 PHE A C 1
ATOM 609 O O . PHE A 1 81 ? 22.706 -4.134 -21.773 1.00 96.44 81 PHE A O 1
ATOM 616 N N . SER A 1 82 ? 21.134 -5.076 -20.489 1.00 97.00 82 SER A N 1
ATOM 617 C CA . SER A 1 82 ? 21.223 -6.404 -21.115 1.00 97.00 82 SER A CA 1
ATOM 618 C C . SER A 1 82 ? 20.298 -6.573 -22.326 1.00 97.00 82 SER A C 1
ATOM 620 O O . SER A 1 82 ? 20.490 -7.507 -23.099 1.00 97.00 82 SER A O 1
ATOM 622 N N . LEU A 1 83 ? 19.305 -5.690 -22.492 1.00 95.19 83 LEU A N 1
ATOM 623 C CA . LEU A 1 83 ? 18.283 -5.788 -23.539 1.00 95.19 83 LEU A CA 1
ATOM 624 C C . LEU A 1 83 ? 18.664 -5.040 -24.818 1.00 95.19 83 LEU A C 1
ATOM 626 O O . LEU A 1 83 ? 18.300 -5.479 -25.904 1.00 95.19 83 LEU A O 1
ATOM 630 N N . THR A 1 84 ? 19.390 -3.927 -24.703 1.00 94.62 84 THR A N 1
ATOM 631 C CA . THR A 1 84 ? 19.833 -3.136 -25.857 1.00 94.62 84 THR A CA 1
ATOM 632 C C . THR A 1 84 ? 21.189 -2.487 -25.591 1.00 94.62 84 THR A C 1
ATOM 634 O O . THR A 1 84 ? 21.559 -2.210 -24.450 1.00 94.62 84 THR A O 1
ATOM 637 N N . SER A 1 85 ? 21.949 -2.264 -26.663 1.00 94.69 85 SER A N 1
ATOM 638 C CA . SER A 1 85 ? 23.175 -1.454 -26.659 1.00 94.69 85 SER A CA 1
ATOM 639 C C . SER A 1 85 ? 22.981 -0.110 -27.368 1.00 94.69 85 SER A C 1
ATOM 641 O O . SER A 1 85 ? 23.923 0.679 -27.416 1.00 94.69 85 SER A O 1
ATOM 643 N N . ASP A 1 86 ? 21.787 0.158 -27.915 1.00 98.00 86 ASP A N 1
ATOM 644 C CA . ASP A 1 86 ? 21.467 1.442 -28.532 1.00 98.00 86 ASP A CA 1
ATOM 645 C C . ASP A 1 86 ? 21.226 2.513 -27.447 1.00 98.00 86 ASP A C 1
ATOM 647 O O . ASP A 1 86 ? 20.337 2.356 -26.603 1.00 98.00 86 ASP A O 1
ATOM 651 N N . PRO A 1 87 ? 21.996 3.618 -27.428 1.00 96.00 87 PRO A N 1
ATOM 652 C CA . PRO A 1 87 ? 21.847 4.647 -26.399 1.00 96.00 87 PRO A CA 1
ATOM 653 C C . PRO A 1 87 ? 20.506 5.391 -26.443 1.00 96.00 87 PRO A C 1
ATOM 655 O O . PRO A 1 87 ? 20.075 5.928 -25.421 1.00 96.00 87 PRO A O 1
ATOM 658 N N . GLY A 1 88 ? 19.868 5.475 -27.614 1.00 97.62 88 GLY A N 1
ATOM 659 C CA . GLY A 1 88 ? 18.576 6.127 -27.799 1.00 97.62 88 GLY A CA 1
ATOM 660 C C . GLY A 1 88 ? 17.449 5.304 -27.187 1.00 97.62 88 GLY A C 1
ATOM 661 O O . GLY A 1 88 ? 16.727 5.817 -26.329 1.00 97.62 88 GLY A O 1
ATOM 662 N N . GLU A 1 89 ? 17.370 4.026 -27.559 1.00 96.00 89 GLU A N 1
ATOM 663 C CA . GLU A 1 89 ? 16.416 3.059 -27.008 1.00 96.00 89 GLU A CA 1
ATOM 664 C C . GLU A 1 89 ? 16.594 2.898 -25.497 1.00 96.00 89 GLU A C 1
ATOM 666 O O . GLU A 1 89 ? 15.620 2.923 -24.746 1.00 96.00 89 GLU A O 1
ATOM 671 N N . LEU A 1 90 ? 17.841 2.792 -25.020 1.00 97.25 90 LEU A N 1
ATOM 672 C CA . LEU A 1 90 ? 18.123 2.656 -23.593 1.00 97.25 90 LEU A CA 1
ATOM 673 C C . LEU A 1 90 ? 17.645 3.876 -22.797 1.00 97.25 90 LEU A C 1
ATOM 675 O O . LEU A 1 90 ? 17.081 3.730 -21.711 1.00 97.25 90 LEU A O 1
ATOM 679 N N . ARG A 1 91 ? 17.861 5.086 -23.328 1.00 96.81 91 ARG A N 1
ATOM 680 C CA . ARG A 1 91 ? 17.401 6.326 -22.693 1.00 96.81 91 ARG A CA 1
ATOM 681 C C . ARG A 1 91 ? 15.879 6.371 -22.609 1.00 96.81 91 ARG A C 1
ATOM 683 O O . ARG A 1 91 ? 15.357 6.722 -21.555 1.00 96.81 91 ARG A O 1
ATOM 690 N N . GLU A 1 92 ? 15.189 6.033 -23.694 1.00 95.44 92 GLU A N 1
ATOM 691 C CA . GLU A 1 92 ? 13.725 6.015 -23.743 1.00 95.44 92 GLU A CA 1
ATOM 692 C C . GLU A 1 92 ? 13.146 4.978 -22.773 1.00 95.44 92 GLU A C 1
ATOM 694 O O . GLU A 1 92 ? 12.287 5.304 -21.951 1.00 95.44 92 GLU A O 1
ATOM 699 N N . LEU A 1 93 ? 13.698 3.760 -22.787 1.00 94.44 93 LEU A N 1
ATOM 700 C CA . LEU A 1 93 ? 13.315 2.681 -21.883 1.00 94.44 93 LEU A CA 1
ATOM 701 C C . LEU A 1 93 ? 13.458 3.101 -20.418 1.00 94.44 93 LEU A C 1
ATOM 703 O O . LEU A 1 93 ? 12.532 2.902 -19.630 1.00 94.44 93 LEU A O 1
ATOM 707 N N . LEU A 1 94 ? 14.603 3.674 -20.034 1.00 95.81 94 LEU A N 1
ATOM 708 C CA . LEU A 1 94 ? 14.864 4.083 -18.653 1.00 95.81 94 LEU A CA 1
ATOM 709 C C . LEU A 1 94 ? 14.009 5.282 -18.217 1.00 95.81 94 LEU A C 1
ATOM 711 O O . LEU A 1 94 ? 13.472 5.240 -17.112 1.00 95.81 94 LEU A O 1
ATOM 715 N N . ASP A 1 95 ? 13.831 6.314 -19.053 1.00 95.62 95 ASP A N 1
ATOM 716 C CA . ASP A 1 95 ? 12.986 7.471 -18.700 1.00 95.62 95 ASP A CA 1
ATOM 717 C C . ASP A 1 95 ? 11.529 7.047 -18.480 1.00 95.62 95 ASP A C 1
ATOM 719 O O . ASP A 1 95 ? 10.928 7.395 -17.460 1.00 95.62 95 ASP A O 1
ATOM 723 N N . PHE A 1 96 ? 10.981 6.224 -19.380 1.00 94.31 96 PHE A N 1
ATOM 724 C CA . PHE A 1 96 ? 9.622 5.710 -19.233 1.00 94.31 96 PHE A CA 1
ATOM 725 C C . PHE A 1 96 ? 9.478 4.823 -17.989 1.00 94.31 96 PHE A C 1
ATOM 727 O O . PHE A 1 96 ? 8.620 5.056 -17.134 1.00 94.31 96 PHE A O 1
ATOM 734 N N . SER A 1 97 ? 10.328 3.803 -17.866 1.00 94.50 97 SER A N 1
ATOM 735 C CA . SER A 1 97 ? 10.209 2.805 -16.800 1.00 94.50 97 SER A CA 1
ATOM 736 C C . SER A 1 97 ? 10.430 3.394 -15.409 1.00 94.50 97 SER A C 1
ATOM 738 O O . SER A 1 97 ? 9.702 3.033 -14.490 1.00 94.50 97 SER A O 1
ATOM 740 N N . TYR A 1 98 ? 11.365 4.332 -15.231 1.00 95.50 98 TYR A N 1
ATOM 741 C CA . TYR A 1 98 ? 11.579 4.975 -13.933 1.00 95.50 98 TYR A CA 1
ATOM 742 C C . TYR A 1 98 ? 10.366 5.789 -13.490 1.00 95.50 98 TYR A C 1
ATOM 744 O O . TYR A 1 98 ? 9.966 5.684 -12.330 1.00 95.50 98 TYR A O 1
ATOM 752 N N . ARG A 1 99 ? 9.749 6.551 -14.404 1.00 95.12 99 ARG A N 1
ATOM 753 C CA . ARG A 1 99 ? 8.509 7.288 -14.116 1.00 95.12 99 ARG A CA 1
ATOM 754 C C . ARG A 1 99 ? 7.371 6.332 -13.783 1.00 95.12 99 ARG A C 1
ATOM 756 O O . ARG A 1 99 ? 6.723 6.502 -12.759 1.00 95.12 99 ARG A O 1
ATOM 763 N N . SER A 1 100 ? 7.183 5.298 -14.605 1.00 95.62 100 SER A N 1
ATOM 764 C CA . SER A 1 100 ? 6.149 4.278 -14.404 1.00 95.62 100 SER A CA 1
ATOM 765 C C . SER A 1 100 ? 6.292 3.575 -13.048 1.00 95.62 100 SER A C 1
ATOM 767 O O . SER A 1 100 ? 5.325 3.485 -12.295 1.00 95.62 100 SER A O 1
ATOM 769 N N . ILE A 1 101 ? 7.504 3.134 -12.692 1.00 94.38 101 ILE A N 1
ATOM 770 C CA . ILE A 1 101 ? 7.791 2.480 -11.407 1.00 94.38 101 ILE A CA 1
ATOM 771 C C . ILE A 1 101 ? 7.550 3.441 -10.239 1.00 94.38 101 ILE A C 1
ATOM 773 O O . ILE A 1 101 ? 6.949 3.036 -9.247 1.00 94.38 101 ILE A O 1
ATOM 777 N N . ALA A 1 102 ? 8.014 4.693 -10.334 1.00 93.56 102 ALA A N 1
ATOM 778 C CA . ALA A 1 102 ? 7.829 5.679 -9.273 1.00 93.56 102 ALA A CA 1
ATOM 779 C C . ALA A 1 102 ? 6.344 5.954 -9.015 1.00 93.56 102 ALA A C 1
ATOM 781 O O . ALA A 1 102 ? 5.895 5.793 -7.886 1.00 93.56 102 ALA A O 1
ATOM 782 N N . THR A 1 103 ? 5.573 6.255 -10.064 1.00 94.62 103 THR A N 1
ATOM 783 C CA . THR A 1 103 ? 4.128 6.489 -9.951 1.00 94.62 103 THR A CA 1
ATOM 784 C C . THR A 1 103 ? 3.400 5.272 -9.386 1.00 94.62 103 THR A C 1
ATOM 786 O O . THR A 1 103 ? 2.626 5.410 -8.448 1.00 94.62 103 THR A O 1
ATOM 789 N N . PHE A 1 104 ? 3.697 4.067 -9.878 1.00 93.56 104 PHE A N 1
ATOM 790 C CA . PHE A 1 104 ? 3.092 2.838 -9.363 1.00 93.56 104 PHE A CA 1
ATOM 791 C C . PHE A 1 104 ? 3.361 2.625 -7.863 1.00 93.56 104 PHE A C 1
ATOM 793 O O . PHE A 1 104 ? 2.456 2.249 -7.109 1.00 93.56 104 PHE A O 1
ATOM 800 N N . VAL A 1 105 ? 4.600 2.857 -7.414 1.00 91.50 105 VAL A N 1
ATOM 801 C CA . VAL A 1 105 ? 4.972 2.734 -5.997 1.00 91.50 105 VAL A CA 1
ATOM 802 C C . VAL A 1 105 ? 4.295 3.817 -5.162 1.00 91.50 105 VAL A C 1
ATOM 804 O O . VAL A 1 105 ? 3.744 3.489 -4.113 1.00 91.50 105 VAL A O 1
ATOM 807 N N . ASP A 1 106 ? 4.288 5.067 -5.623 1.00 92.44 106 ASP A N 1
ATOM 808 C CA . ASP A 1 106 ? 3.653 6.188 -4.926 1.00 92.44 106 ASP A CA 1
ATOM 809 C C . ASP A 1 106 ? 2.141 5.968 -4.773 1.00 92.44 106 ASP A C 1
ATOM 811 O O . ASP A 1 106 ? 1.612 6.104 -3.668 1.00 92.44 106 ASP A O 1
ATOM 815 N N . ASP A 1 107 ? 1.458 5.535 -5.836 1.00 92.44 107 ASP A N 1
ATOM 816 C CA . ASP A 1 107 ? 0.025 5.230 -5.803 1.00 92.44 107 ASP A CA 1
ATOM 817 C C . ASP A 1 107 ? -0.269 4.060 -4.845 1.00 92.44 107 ASP A C 1
ATOM 819 O O . ASP A 1 107 ? -1.230 4.098 -4.072 1.00 92.44 107 ASP A O 1
ATOM 823 N N . THR A 1 108 ? 0.593 3.034 -4.832 1.00 90.19 108 THR A N 1
ATOM 824 C CA . THR A 1 108 ? 0.475 1.888 -3.912 1.00 90.19 108 THR A CA 1
ATOM 825 C C . THR A 1 108 ? 0.681 2.312 -2.454 1.00 90.19 108 THR A C 1
ATOM 827 O O . THR A 1 108 ? -0.119 1.966 -1.583 1.00 90.19 108 THR A O 1
ATOM 830 N N . VAL A 1 109 ? 1.714 3.107 -2.163 1.00 89.88 109 VAL A N 1
ATOM 831 C CA . VAL A 1 109 ? 1.982 3.650 -0.819 1.00 89.88 109 VAL A CA 1
ATOM 832 C C . VAL A 1 109 ? 0.850 4.577 -0.369 1.00 89.88 109 VAL A C 1
ATOM 834 O O . VAL A 1 109 ? 0.444 4.529 0.796 1.00 89.88 109 VAL A O 1
ATOM 837 N N . GLY A 1 110 ? 0.304 5.383 -1.281 1.00 90.50 110 GLY A N 1
ATOM 838 C CA . GLY A 1 110 ? -0.857 6.233 -1.038 1.00 90.50 110 GLY A CA 1
ATOM 839 C C . GLY A 1 110 ? -2.095 5.423 -0.655 1.00 90.50 110 GLY A C 1
ATOM 840 O O . GLY A 1 110 ? -2.750 5.736 0.342 1.00 90.50 110 GLY A O 1
ATOM 841 N N . ALA A 1 111 ? -2.372 4.333 -1.377 1.00 89.12 111 ALA A N 1
ATOM 842 C CA . ALA A 1 111 ? -3.480 3.429 -1.077 1.00 89.12 111 ALA A CA 1
ATOM 843 C C . ALA A 1 111 ? -3.335 2.760 0.303 1.00 89.12 111 ALA A C 1
ATOM 845 O O . ALA A 1 111 ? -4.290 2.756 1.086 1.00 89.12 111 ALA A O 1
ATOM 846 N N . ILE A 1 112 ? -2.136 2.264 0.644 1.00 87.81 112 ILE A N 1
ATOM 847 C CA . ILE A 1 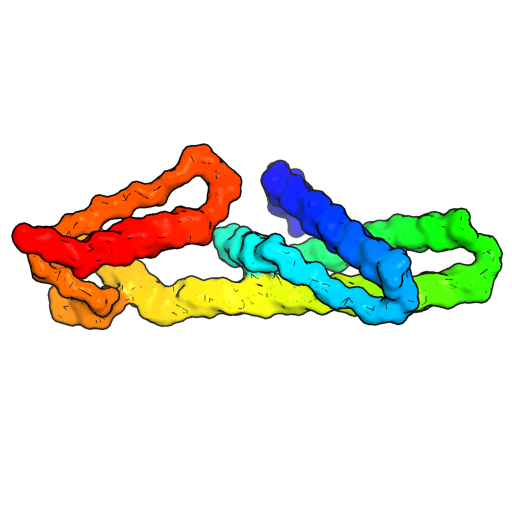112 ? -1.852 1.679 1.970 1.00 87.81 112 ILE A CA 1
ATOM 848 C C . ILE A 1 112 ? -2.032 2.730 3.067 1.00 87.81 112 ILE A C 1
ATOM 850 O O . ILE A 1 112 ? -2.697 2.471 4.068 1.00 87.81 112 ILE A O 1
ATOM 854 N N . SER A 1 113 ? -1.481 3.931 2.875 1.00 88.75 113 SER A N 1
ATOM 855 C CA . SER A 1 113 ? -1.570 5.022 3.854 1.00 88.75 113 SER A CA 1
ATOM 856 C C . SER A 1 113 ? -3.023 5.413 4.124 1.00 88.75 113 SER A C 1
ATOM 858 O O . SER A 1 113 ? -3.434 5.528 5.279 1.00 88.75 113 SER A O 1
ATOM 860 N N . ALA A 1 114 ? -3.831 5.558 3.070 1.00 88.69 114 ALA A N 1
ATOM 861 C CA . ALA A 1 114 ? -5.256 5.842 3.199 1.00 88.69 114 ALA A CA 1
ATOM 862 C C . ALA A 1 114 ? -5.988 4.734 3.974 1.00 88.69 114 ALA A C 1
ATOM 864 O O . ALA A 1 114 ? -6.829 5.023 4.828 1.00 88.69 114 ALA A O 1
ATOM 865 N N . GLN A 1 115 ? -5.642 3.466 3.732 1.00 87.38 115 GLN A N 1
ATOM 866 C CA . GLN A 1 115 ? -6.218 2.342 4.464 1.00 87.38 115 GLN A CA 1
ATOM 867 C C . GLN A 1 115 ? -5.799 2.319 5.939 1.00 87.38 115 GLN A C 1
ATOM 869 O O . GLN A 1 115 ? -6.651 2.106 6.799 1.00 87.38 115 GLN A O 1
ATOM 874 N N . MET A 1 116 ? -4.531 2.600 6.256 1.00 85.44 116 MET A N 1
ATOM 875 C CA . MET A 1 116 ? -4.056 2.706 7.642 1.00 85.44 116 MET A CA 1
ATOM 876 C C . MET A 1 116 ? -4.813 3.792 8.415 1.00 85.44 116 MET A C 1
ATOM 878 O O . MET A 1 116 ? -5.167 3.596 9.577 1.00 85.44 116 MET A O 1
ATOM 882 N N . GLN A 1 117 ? -5.098 4.926 7.769 1.00 86.19 117 GLN A N 1
ATOM 883 C CA . GLN A 1 117 ? -5.873 6.009 8.374 1.00 86.19 117 GLN A CA 1
ATOM 884 C C . GLN A 1 117 ? -7.324 5.604 8.639 1.00 86.19 117 GLN A C 1
ATOM 886 O O . GLN A 1 117 ? -7.841 5.870 9.726 1.00 86.19 117 GLN A O 1
ATOM 891 N N . ARG A 1 118 ? -7.964 4.900 7.696 1.00 84.75 118 ARG A N 1
ATOM 892 C CA . ARG A 1 118 ? -9.304 4.328 7.905 1.00 84.75 118 ARG A CA 1
ATOM 893 C C . ARG A 1 118 ? -9.317 3.349 9.076 1.00 84.75 118 ARG A C 1
ATOM 895 O O . ARG A 1 118 ? -10.148 3.493 9.966 1.00 84.75 118 ARG A O 1
ATOM 902 N N . GLU A 1 119 ? -8.374 2.412 9.118 1.00 82.50 119 GLU A N 1
ATOM 903 C CA . GLU A 1 119 ? -8.286 1.406 10.184 1.00 82.50 119 GLU A CA 1
ATOM 904 C C . GLU A 1 119 ? -8.101 2.055 11.561 1.00 82.50 119 GLU A C 1
ATOM 906 O O . GLU A 1 119 ? -8.793 1.723 12.523 1.00 82.50 119 GLU A O 1
ATOM 911 N N . ARG A 1 120 ? -7.220 3.056 11.663 1.00 78.62 120 ARG A N 1
ATOM 912 C CA . ARG A 1 120 ? -7.058 3.813 12.908 1.00 78.62 120 ARG A CA 1
ATOM 913 C C . ARG A 1 120 ? -8.324 4.551 13.296 1.00 78.62 120 ARG A C 1
ATOM 915 O O . ARG A 1 120 ? -8.694 4.485 14.464 1.00 78.62 120 ARG A O 1
ATOM 922 N N . ALA A 1 121 ? -8.987 5.222 12.356 1.00 79.06 121 ALA A N 1
ATOM 923 C CA . ALA A 1 121 ? -10.243 5.916 12.616 1.00 79.06 121 ALA A CA 1
ATOM 924 C C . ALA A 1 121 ? -11.343 4.949 13.084 1.00 79.06 121 ALA A C 1
ATOM 926 O O . ALA A 1 121 ? -12.105 5.295 13.981 1.00 79.06 121 ALA A O 1
ATOM 927 N N . HIS A 1 122 ? -11.388 3.719 12.562 1.00 72.50 122 HIS A N 1
ATOM 928 C CA . HIS A 1 122 ? -12.268 2.669 13.079 1.00 72.50 122 HIS A CA 1
ATOM 929 C C . HIS A 1 122 ? -11.928 2.304 14.531 1.00 72.50 122 HIS A C 1
ATOM 931 O O . HIS A 1 122 ? -12.819 2.312 15.384 1.00 72.50 122 HIS A O 1
ATOM 937 N N . LEU A 1 123 ? -10.645 2.081 14.841 1.00 67.19 123 LEU A N 1
ATOM 938 C CA . LEU A 1 123 ? -10.178 1.752 16.196 1.00 67.19 123 LEU A CA 1
ATOM 939 C C . LEU A 1 123 ? -10.367 2.892 17.211 1.00 67.19 123 LEU A C 1
ATOM 941 O O . LEU A 1 123 ? -10.589 2.625 18.391 1.00 67.19 123 LEU A O 1
ATOM 945 N N . THR A 1 124 ? -10.274 4.148 16.767 1.00 64.12 124 THR A N 1
ATOM 946 C CA . THR A 1 124 ? -10.462 5.352 17.602 1.00 64.12 124 THR A CA 1
ATOM 947 C C . THR A 1 124 ? -11.861 5.945 17.523 1.00 64.12 124 THR A C 1
ATOM 949 O O . THR A 1 124 ? -12.132 6.914 18.232 1.00 64.12 124 THR A O 1
ATOM 952 N N . SER A 1 125 ? -12.771 5.378 16.722 1.00 63.53 125 SER A N 1
ATOM 953 C CA . SER A 1 125 ? -14.161 5.828 16.714 1.00 63.53 125 SER A CA 1
ATOM 954 C C . SER A 1 125 ? -14.704 5.727 18.141 1.00 63.53 125 SER A C 1
ATOM 956 O O . SER A 1 125 ? -14.663 4.666 18.774 1.00 63.53 125 SER A O 1
ATOM 958 N N . GLY A 1 126 ? -15.113 6.879 18.683 1.00 56.16 126 GLY A N 1
ATOM 959 C CA . GLY A 1 126 ? -15.298 7.090 20.123 1.00 56.16 126 GLY A CA 1
ATOM 960 C C . GLY A 1 126 ? -16.195 6.052 20.794 1.00 56.16 126 GLY A C 1
ATOM 961 O O . GLY A 1 126 ? -15.975 5.708 21.946 1.00 56.16 126 GLY A O 1
ATOM 962 N N . THR A 1 127 ? -17.117 5.441 20.052 1.00 60.56 127 THR A N 1
ATOM 963 C CA . THR A 1 127 ? -17.993 4.380 20.547 1.00 60.56 127 THR A CA 1
ATOM 964 C C . THR A 1 127 ? -17.255 3.103 20.947 1.00 60.56 127 THR A C 1
ATOM 966 O O . THR A 1 127 ? -17.622 2.509 21.951 1.00 60.56 127 THR A O 1
ATOM 969 N N . HIS A 1 128 ? -16.219 2.645 20.233 1.00 65.62 128 HIS A N 1
ATOM 970 C CA . HIS A 1 128 ? -15.517 1.407 20.614 1.00 65.62 128 HIS A CA 1
ATOM 971 C C . HIS A 1 128 ? -14.575 1.611 21.798 1.00 65.62 128 HIS A C 1
ATOM 973 O O . HIS A 1 128 ? -14.515 0.757 22.682 1.00 65.62 128 HIS A O 1
ATOM 979 N N . ALA A 1 129 ? -13.873 2.744 21.835 1.00 66.19 129 ALA A N 1
ATOM 980 C CA . ALA A 1 129 ? -13.008 3.097 22.955 1.00 66.19 129 ALA A CA 1
ATOM 981 C C . ALA A 1 129 ? -13.826 3.303 24.241 1.00 66.19 129 ALA A C 1
ATOM 983 O O . ALA A 1 129 ? -13.518 2.686 25.258 1.00 66.19 129 ALA A O 1
ATOM 984 N N . GLU A 1 130 ? -14.925 4.063 24.172 1.00 68.00 130 GLU A N 1
ATOM 985 C CA . GLU A 1 130 ? -15.829 4.272 25.310 1.00 68.00 130 GLU A CA 1
ATOM 986 C C . GLU A 1 130 ? -16.511 2.972 25.755 1.00 68.00 130 GLU A C 1
ATOM 988 O O . GLU A 1 130 ? -16.638 2.718 26.953 1.00 68.00 130 GLU A O 1
ATOM 993 N N . ARG A 1 131 ? -16.929 2.108 24.819 1.00 78.44 131 ARG A N 1
ATOM 994 C CA . ARG A 1 131 ? -17.487 0.789 25.159 1.00 78.44 131 ARG A CA 1
ATOM 995 C C . ARG A 1 131 ? -16.463 -0.092 25.855 1.00 78.44 131 ARG A C 1
ATOM 997 O O . ARG A 1 131 ? -16.794 -0.710 26.859 1.00 78.44 131 ARG A O 1
ATOM 1004 N N . ARG A 1 132 ? -15.229 -0.141 25.349 1.00 76.62 132 ARG A N 1
ATOM 1005 C CA . ARG A 1 132 ? -14.156 -0.963 25.922 1.00 76.62 132 ARG A CA 1
ATOM 1006 C C . ARG A 1 132 ? -13.757 -0.469 27.315 1.00 76.62 132 ARG A C 1
ATOM 1008 O O . ARG A 1 132 ? -13.578 -1.295 28.201 1.00 76.62 132 ARG A O 1
ATOM 1015 N N . GLU A 1 133 ? -13.700 0.847 27.527 1.00 79.94 133 GLU A N 1
ATOM 1016 C CA . GLU A 1 133 ? -13.507 1.451 28.852 1.00 79.94 133 GLU A CA 1
ATOM 1017 C C . GLU A 1 133 ? -14.629 1.043 29.819 1.00 79.94 133 GLU A C 1
ATOM 1019 O O . GLU A 1 133 ? -14.363 0.595 30.931 1.00 79.94 133 GLU A O 1
ATOM 1024 N N . VAL A 1 134 ? -15.892 1.129 29.387 1.00 85.38 134 VAL A N 1
ATOM 1025 C CA . VAL A 1 134 ? -17.039 0.720 30.211 1.00 85.38 134 VAL A CA 1
ATOM 1026 C C . VAL A 1 134 ? -17.021 -0.779 30.521 1.00 85.38 134 VAL A C 1
ATOM 1028 O O . VAL A 1 134 ? -17.286 -1.147 31.662 1.00 85.38 134 VAL A O 1
ATOM 1031 N N . VAL A 1 135 ? -16.696 -1.643 29.553 1.00 85.38 135 VAL A N 1
ATOM 1032 C CA . VAL A 1 135 ? -16.560 -3.092 29.791 1.00 85.38 135 VAL A CA 1
ATOM 1033 C C . VAL A 1 135 ? -15.442 -3.374 30.793 1.00 85.38 135 VAL A C 1
ATOM 1035 O O . VAL A 1 135 ? -15.662 -4.146 31.719 1.00 85.38 135 VAL A O 1
ATOM 1038 N N . ALA A 1 136 ? -14.278 -2.731 30.661 1.00 84.06 136 ALA A N 1
ATOM 1039 C CA . ALA A 1 136 ? -13.178 -2.894 31.611 1.00 84.06 136 ALA A CA 1
ATOM 1040 C C . ALA A 1 136 ? -13.594 -2.486 33.034 1.00 84.06 136 ALA A C 1
ATOM 1042 O O . ALA A 1 136 ? -13.416 -3.263 33.964 1.00 84.06 136 ALA A O 1
ATOM 1043 N N . LEU A 1 137 ? -14.258 -1.333 33.192 1.00 84.50 137 LEU A N 1
ATOM 1044 C CA . LEU A 1 137 ? -14.788 -0.891 34.487 1.00 84.50 137 LEU A CA 1
ATOM 1045 C C . LEU A 1 137 ? -15.772 -1.902 35.094 1.00 84.50 137 LEU A C 1
ATOM 1047 O O . LEU A 1 137 ? -15.737 -2.132 36.300 1.00 84.50 137 LEU A O 1
ATOM 1051 N N . LEU A 1 138 ? -16.643 -2.507 34.279 1.00 86.00 138 LEU A N 1
ATOM 1052 C CA . LEU A 1 138 ? -17.573 -3.538 34.744 1.00 86.00 138 LEU A CA 1
ATOM 1053 C C . LEU A 1 138 ? -16.842 -4.815 35.186 1.00 86.00 138 LEU A C 1
ATOM 1055 O O . LEU A 1 138 ? -17.186 -5.371 36.227 1.00 86.00 138 LEU A O 1
ATOM 1059 N N . LEU A 1 139 ? -15.837 -5.261 34.427 1.00 84.62 139 LEU A N 1
ATOM 1060 C CA . LEU A 1 139 ? -15.044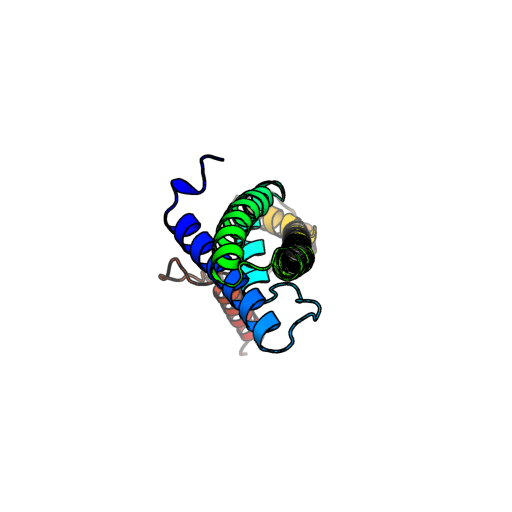 -6.455 34.745 1.00 84.62 139 LEU A CA 1
ATOM 1061 C C . LEU A 1 139 ? -14.165 -6.262 35.988 1.00 84.62 139 LEU A C 1
ATOM 1063 O O . LEU A 1 139 ? -14.034 -7.184 36.788 1.00 84.62 139 LEU A O 1
ATOM 1067 N N . ASP A 1 140 ? -13.636 -5.056 36.190 1.00 85.81 140 ASP A N 1
ATOM 1068 C CA . ASP A 1 140 ? -12.845 -4.686 37.369 1.00 85.81 140 ASP A CA 1
ATOM 1069 C C . ASP A 1 140 ? -13.714 -4.441 38.619 1.00 85.81 140 ASP A C 1
ATOM 1071 O O . ASP A 1 140 ? -13.199 -4.110 39.688 1.00 85.81 140 ASP A O 1
ATOM 1075 N N . GLY A 1 141 ? -15.044 -4.556 38.505 1.00 83.75 141 GLY A N 1
ATOM 1076 C CA . GLY A 1 141 ? -15.980 -4.273 39.596 1.00 83.75 141 GLY A CA 1
ATOM 1077 C C . GLY A 1 141 ? -16.016 -2.796 40.004 1.00 83.75 141 GLY A C 1
ATOM 1078 O O . GLY A 1 141 ? -16.442 -2.461 41.112 1.00 83.75 141 GLY A O 1
ATOM 1079 N N . SER A 1 142 ? -15.560 -1.899 39.127 1.00 86.44 142 SER A N 1
ATOM 1080 C CA . SER A 1 142 ? -15.528 -0.465 39.394 1.00 86.44 142 SER A CA 1
ATOM 1081 C C . SER A 1 142 ? -16.946 0.115 39.472 1.00 86.44 142 SER A C 1
ATOM 1083 O O . SER A 1 142 ? -17.826 -0.266 38.693 1.00 86.44 142 SER A O 1
ATOM 1085 N N . PRO A 1 143 ? -17.200 1.083 40.373 1.00 81.19 143 PRO A N 1
ATOM 1086 C CA . PRO A 1 143 ? -18.524 1.669 40.529 1.00 81.19 143 PRO A CA 1
ATOM 1087 C C . PRO A 1 143 ? -18.897 2.530 39.312 1.00 81.19 143 PRO A C 1
ATOM 1089 O O . PRO A 1 143 ? -18.502 3.691 39.196 1.00 81.19 143 PRO A O 1
ATOM 1092 N N . ILE A 1 144 ? -19.713 1.972 38.416 1.00 84.88 144 ILE A N 1
ATOM 1093 C CA . ILE A 1 144 ? -20.349 2.678 37.300 1.00 84.88 144 ILE A CA 1
ATOM 1094 C C . ILE A 1 144 ? -21.882 2.522 37.372 1.00 84.88 144 ILE A C 1
ATOM 1096 O O . ILE A 1 144 ? -22.385 1.408 37.512 1.00 84.88 144 ILE A O 1
ATOM 1100 N N . PRO A 1 145 ? -22.678 3.609 37.278 1.00 88.94 145 PRO A N 1
ATOM 1101 C CA . PRO A 1 145 ? -24.135 3.491 37.281 1.00 88.94 145 PRO A CA 1
ATOM 1102 C C . PRO A 1 145 ? -24.639 2.685 36.079 1.00 88.94 145 PRO A C 1
ATOM 1104 O O . PRO A 1 145 ? -24.315 3.025 34.939 1.00 88.94 145 PRO A O 1
ATOM 1107 N N . GLN A 1 146 ? -25.503 1.693 36.317 1.00 85.94 146 GLN A N 1
ATOM 1108 C CA . GLN A 1 146 ? -26.024 0.791 35.279 1.00 85.94 146 GLN A CA 1
ATOM 1109 C C . GLN A 1 146 ? -26.570 1.542 34.057 1.00 85.94 146 GLN A C 1
ATOM 1111 O O . GLN A 1 146 ? -26.157 1.262 32.939 1.00 85.94 146 GLN A O 1
ATOM 1116 N N . ARG A 1 147 ? -27.406 2.573 34.250 1.00 86.19 147 ARG A N 1
ATOM 1117 C CA . ARG A 1 147 ? -27.947 3.375 33.133 1.00 86.19 147 ARG A CA 1
ATOM 1118 C C . ARG A 1 147 ? -26.864 4.013 32.258 1.00 86.19 147 ARG A C 1
ATOM 1120 O O . ARG A 1 147 ? -27.049 4.153 31.054 1.00 86.19 147 ARG A O 1
ATOM 1127 N N . ARG A 1 148 ? -25.743 4.426 32.858 1.00 83.69 148 ARG A N 1
ATOM 1128 C CA . ARG A 1 148 ? -24.614 5.038 32.143 1.00 83.69 148 ARG A CA 1
ATOM 1129 C C . ARG A 1 148 ? -23.815 3.988 31.376 1.00 83.69 148 ARG A C 1
ATOM 1131 O O . ARG A 1 148 ? -23.362 4.278 30.272 1.00 83.69 148 ARG A O 1
ATOM 1138 N N . ALA A 1 149 ? -23.655 2.797 31.950 1.00 86.00 149 ALA A N 1
ATOM 1139 C CA . ALA A 1 149 ? -23.032 1.672 31.270 1.00 86.00 149 ALA A CA 1
ATOM 1140 C C . ALA A 1 149 ? -23.892 1.207 30.081 1.00 86.00 149 ALA A C 1
ATOM 1142 O O . ALA A 1 149 ? -23.398 1.162 28.961 1.00 86.00 149 ALA A O 1
ATOM 1143 N N . GLU A 1 150 ? -25.195 0.995 30.285 1.00 87.56 150 GLU A N 1
ATOM 1144 C CA . GLU A 1 150 ? -26.138 0.577 29.237 1.00 87.56 150 GLU A CA 1
ATOM 1145 C C . GLU A 1 150 ? -26.209 1.577 28.074 1.00 87.56 150 GLU A C 1
ATOM 1147 O O . GLU A 1 150 ? -26.165 1.177 26.913 1.00 87.56 150 GLU A O 1
ATOM 1152 N N . ALA A 1 151 ? -26.252 2.884 28.362 1.00 82.31 151 ALA A N 1
ATOM 1153 C CA . ALA A 1 151 ? -26.298 3.923 27.331 1.00 82.31 151 ALA A CA 1
ATOM 1154 C C . ALA A 1 151 ? -25.033 3.963 26.455 1.00 82.31 151 ALA A C 1
ATOM 1156 O O . ALA A 1 151 ? -25.125 4.196 25.253 1.00 82.31 151 ALA A O 1
ATOM 1157 N N . ARG A 1 152 ? -23.854 3.722 27.042 1.00 80.69 152 ARG A N 1
ATOM 1158 C CA . ARG A 1 152 ? -22.572 3.699 26.312 1.00 80.69 152 ARG A CA 1
ATOM 1159 C C . ARG A 1 152 ? -22.359 2.389 25.559 1.00 80.69 152 ARG A C 1
ATOM 1161 O O . ARG A 1 152 ? -21.861 2.390 24.434 1.00 80.69 152 ARG A O 1
ATOM 1168 N N . LEU A 1 153 ? -22.783 1.275 26.152 1.00 81.50 153 LEU A N 1
ATOM 1169 C CA . LEU A 1 153 ? -22.744 -0.042 25.521 1.00 81.50 153 LEU A CA 1
ATOM 1170 C C . LEU A 1 153 ? -23.787 -0.186 24.410 1.00 81.50 153 LEU A C 1
ATOM 1172 O O . LEU A 1 153 ? -23.555 -0.929 23.461 1.00 81.50 153 LEU A O 1
ATOM 1176 N N . GLY A 1 154 ? -24.904 0.544 24.484 1.00 80.44 154 GLY A N 1
ATOM 1177 C CA . GLY A 1 154 ? -26.064 0.298 23.626 1.00 80.44 154 GLY A CA 1
ATOM 1178 C C . GLY A 1 154 ? -26.680 -1.082 23.880 1.00 80.44 154 GLY A C 1
ATOM 1179 O O . GLY A 1 154 ? -27.305 -1.649 22.991 1.00 80.44 154 GLY A O 1
ATOM 1180 N N . TYR A 1 155 ? -26.464 -1.633 25.076 1.00 80.25 155 TYR A N 1
ATOM 1181 C CA . TYR A 1 155 ? -26.827 -2.989 25.475 1.00 80.25 155 TYR A CA 1
ATOM 1182 C C . TYR A 1 155 ? -27.397 -2.960 26.891 1.00 80.25 155 TYR A C 1
ATOM 1184 O O . TYR A 1 155 ? -26.885 -2.247 27.753 1.00 80.25 155 TYR A O 1
ATOM 1192 N N . ARG A 1 156 ? -28.468 -3.719 27.131 1.00 84.12 156 ARG A N 1
ATOM 1193 C CA . ARG A 1 156 ? -29.124 -3.781 28.441 1.00 84.12 156 ARG A CA 1
ATOM 1194 C C . ARG A 1 156 ? -28.383 -4.765 29.341 1.00 84.12 156 ARG A C 1
ATOM 1196 O O . ARG A 1 156 ? -28.195 -5.905 28.946 1.00 84.12 156 ARG A O 1
ATOM 1203 N N . LEU A 1 157 ? -28.033 -4.345 30.554 1.00 84.94 157 LEU A N 1
ATOM 1204 C CA . LEU A 1 157 ? -27.293 -5.146 31.541 1.00 84.94 157 LEU A CA 1
ATOM 1205 C C . LEU A 1 157 ? -28.217 -5.848 32.552 1.00 84.94 157 LEU A C 1
ATOM 1207 O O . LEU A 1 157 ? -27.771 -6.356 33.574 1.00 84.94 157 LEU A O 1
ATOM 1211 N N . ALA A 1 158 ? -29.528 -5.806 32.318 1.00 83.44 158 ALA A N 1
ATOM 1212 C CA . ALA A 1 158 ? -30.506 -6.502 33.139 1.00 83.44 158 ALA A CA 1
ATOM 1213 C C . ALA A 1 158 ? -30.793 -7.885 32.543 1.00 83.44 158 ALA A C 1
ATOM 1215 O O . ALA A 1 158 ? -31.292 -7.964 31.419 1.00 83.44 158 ALA A O 1
ATOM 1216 N N . GLY A 1 159 ? -30.549 -8.938 33.322 1.00 80.94 159 GLY A N 1
ATOM 1217 C CA . GLY A 1 159 ? -30.811 -10.329 32.950 1.00 80.94 159 GLY A CA 1
ATOM 1218 C C . GLY A 1 159 ? -29.546 -11.182 32.964 1.00 80.94 159 GLY A C 1
ATOM 1219 O O . GLY A 1 159 ? -28.495 -10.740 33.424 1.00 80.94 159 GLY A O 1
ATOM 1220 N N . ASP A 1 160 ? -29.668 -12.405 32.460 1.00 81.44 160 ASP A N 1
ATOM 1221 C CA . ASP A 1 160 ? -28.534 -13.308 32.307 1.00 81.44 160 ASP A CA 1
ATOM 1222 C C . ASP A 1 160 ? -27.786 -12.993 31.008 1.00 81.44 160 ASP A C 1
ATOM 1224 O O . ASP A 1 160 ? -28.388 -12.803 29.947 1.00 81.44 160 ASP A O 1
ATOM 1228 N N . HIS A 1 161 ? -26.458 -12.942 31.090 1.00 80.44 161 HIS A N 1
ATOM 1229 C CA . HIS A 1 161 ? -25.586 -12.639 29.961 1.00 80.44 161 HIS A CA 1
ATOM 1230 C C . HIS A 1 161 ? -24.744 -13.860 29.609 1.00 80.44 161 HIS A C 1
ATOM 1232 O O . HIS A 1 161 ? -24.123 -14.467 30.479 1.00 80.44 161 HIS A O 1
ATOM 1238 N N . THR A 1 162 ? -24.696 -14.197 28.321 1.00 82.19 162 THR A N 1
ATOM 1239 C CA . THR A 1 162 ? -23.813 -15.250 27.810 1.00 82.19 162 THR A CA 1
ATOM 1240 C C . THR A 1 162 ? -22.591 -14.609 27.171 1.00 82.19 162 THR A C 1
ATOM 1242 O O . THR A 1 162 ? -22.720 -13.743 26.308 1.00 82.19 162 THR A O 1
ATOM 1245 N N . ALA A 1 163 ? -21.408 -15.042 27.598 1.00 78.81 163 ALA A N 1
ATOM 1246 C CA . ALA A 1 163 ? -20.140 -14.673 26.987 1.00 78.81 163 ALA A CA 1
ATOM 1247 C C . ALA A 1 163 ? -19.564 -15.879 26.240 1.00 78.81 163 ALA A C 1
ATOM 1249 O O . ALA A 1 163 ? -19.604 -17.003 26.740 1.00 78.81 163 ALA A O 1
ATOM 1250 N N . ALA A 1 164 ? -19.003 -15.632 25.060 1.00 79.88 164 ALA A N 1
ATOM 1251 C CA . ALA A 1 164 ? -18.268 -16.618 24.281 1.00 79.88 164 ALA A CA 1
ATOM 1252 C C . ALA A 1 164 ? -16.870 -16.075 23.979 1.00 79.88 164 ALA A C 1
ATOM 1254 O O . ALA A 1 164 ? -16.695 -14.876 23.760 1.00 79.88 164 ALA A O 1
ATOM 1255 N N . ILE A 1 165 ? -15.878 -16.962 23.968 1.00 81.94 165 ILE A N 1
ATOM 1256 C CA . ILE A 1 165 ? -14.521 -16.645 23.524 1.00 81.94 165 ILE A CA 1
ATOM 1257 C C . ILE A 1 165 ? -14.356 -17.309 22.163 1.00 81.94 165 ILE A C 1
ATOM 1259 O O . ILE A 1 165 ? -14.597 -18.506 22.035 1.00 81.94 165 ILE A O 1
ATOM 1263 N N . VAL A 1 166 ? -13.963 -16.532 21.157 1.00 81.56 166 VAL A N 1
ATOM 1264 C CA . VAL A 1 166 ? -13.626 -17.045 19.826 1.00 81.56 166 VAL A CA 1
ATOM 1265 C C . VAL A 1 166 ? -12.112 -17.015 19.698 1.00 81.56 166 VAL A C 1
ATOM 1267 O O . VAL A 1 166 ? -11.488 -15.979 19.930 1.00 81.56 166 VAL A O 1
ATOM 1270 N N . TRP A 1 167 ? -11.513 -18.154 19.369 1.00 82.19 167 TRP A N 1
ATOM 1271 C CA . TRP A 1 167 ? -10.072 -18.280 19.183 1.00 82.19 167 TRP A CA 1
ATOM 1272 C C . TRP A 1 167 ? -9.758 -19.185 17.989 1.00 82.19 167 TRP A C 1
ATOM 1274 O O . TRP A 1 167 ? -10.613 -19.934 17.521 1.00 82.19 167 TRP A O 1
ATOM 1284 N N . SER A 1 168 ? -8.521 -19.098 17.505 1.00 81.44 168 SER A N 1
ATOM 1285 C CA . SER A 1 168 ? -7.976 -19.920 16.424 1.00 81.44 168 SER A CA 1
ATOM 1286 C C . SER A 1 168 ? -6.600 -20.444 16.833 1.00 81.44 168 SER A C 1
ATOM 1288 O O . SER A 1 168 ? -5.822 -19.720 17.459 1.00 81.44 168 SER A O 1
ATOM 1290 N N . ASP A 1 169 ? -6.304 -21.695 16.477 1.00 78.56 169 ASP A N 1
ATOM 1291 C CA . ASP A 1 169 ? -4.989 -22.320 16.683 1.00 78.56 169 ASP A CA 1
ATOM 1292 C C . ASP A 1 169 ? -3.985 -21.952 15.576 1.00 78.56 169 ASP A C 1
ATOM 1294 O O . ASP A 1 169 ? -2.771 -22.114 15.739 1.00 78.56 169 ASP A O 1
ATOM 1298 N N . ASP A 1 170 ? -4.475 -21.430 14.448 1.00 72.56 170 ASP A N 1
ATOM 1299 C CA . ASP A 1 170 ? -3.632 -20.946 13.365 1.00 72.56 170 ASP A CA 1
ATOM 1300 C C . ASP A 1 170 ? -3.140 -19.530 13.682 1.00 72.56 170 ASP A C 1
ATOM 1302 O O . ASP A 1 170 ? -3.890 -18.559 13.662 1.00 72.56 170 ASP A O 1
ATOM 1306 N N . ARG A 1 171 ? -1.834 -19.389 13.929 1.00 56.88 171 ARG A N 1
ATOM 1307 C CA . ARG A 1 171 ? -1.200 -18.080 14.173 1.00 56.88 171 ARG A CA 1
ATOM 1308 C C . ARG A 1 171 ? -1.240 -17.144 12.962 1.00 56.88 171 ARG A C 1
ATOM 1310 O O . ARG A 1 171 ? -0.884 -15.976 13.104 1.00 56.88 171 ARG A O 1
ATOM 1317 N N . SER A 1 172 ? -1.609 -17.657 11.790 1.00 57.69 172 SER A N 1
ATOM 1318 C CA . SER A 1 172 ? -1.814 -16.892 10.564 1.00 57.69 172 SER A CA 1
ATOM 1319 C C . SER A 1 172 ? -3.283 -16.616 10.239 1.00 57.69 172 SER A C 1
ATOM 1321 O O . SER A 1 172 ? -3.532 -15.920 9.257 1.00 57.69 172 SER A O 1
ATOM 1323 N N . SER A 1 173 ? -4.239 -17.087 11.057 1.00 58.41 173 SER A N 1
ATOM 1324 C CA . SER A 1 173 ? -5.659 -16.805 10.826 1.00 58.41 173 SER A CA 1
ATOM 1325 C C . SER A 1 173 ? -5.927 -15.307 10.888 1.00 58.41 173 SER A C 1
ATOM 1327 O O . SER A 1 173 ? -5.521 -14.635 11.845 1.00 58.41 173 SER A O 1
ATOM 1329 N N . ASP A 1 174 ? -6.638 -14.793 9.889 1.00 62.44 174 ASP A N 1
ATOM 1330 C CA . ASP A 1 174 ? -7.030 -13.394 9.852 1.00 62.44 174 ASP A CA 1
ATOM 1331 C C . ASP A 1 174 ? -8.000 -13.108 11.003 1.00 62.44 174 ASP A C 1
ATOM 1333 O O . ASP A 1 174 ? -9.051 -13.728 11.146 1.00 62.44 174 ASP A O 1
ATOM 1337 N N . LEU A 1 175 ? -7.675 -12.129 11.843 1.00 60.53 175 LEU A N 1
ATOM 1338 C CA . LEU A 1 175 ? -8.591 -11.680 12.891 1.00 60.53 175 LEU A CA 1
ATOM 1339 C C . LEU A 1 175 ? -9.914 -11.155 12.323 1.00 60.53 175 LEU A C 1
ATOM 1341 O O . LEU A 1 175 ? -10.880 -11.169 13.065 1.00 60.53 175 LEU A O 1
ATOM 1345 N N . ALA A 1 176 ? -10.011 -10.743 11.052 1.00 59.59 176 ALA A N 1
ATOM 1346 C CA . ALA A 1 176 ? -11.325 -10.446 10.474 1.00 59.59 176 ALA A CA 1
ATOM 1347 C C . ALA A 1 176 ? -12.171 -11.704 10.219 1.00 59.59 176 ALA A C 1
ATOM 1349 O O . ALA A 1 176 ? -13.390 -11.607 10.110 1.00 59.59 176 ALA A O 1
ATOM 1350 N N . GLU A 1 177 ? -11.577 -12.896 10.131 1.00 68.69 177 GLU A N 1
ATOM 1351 C CA . GLU A 1 177 ? -12.335 -14.151 10.210 1.00 68.69 177 GLU A CA 1
ATOM 1352 C C . GLU A 1 177 ? -12.829 -14.404 11.633 1.00 68.69 177 GLU A C 1
ATOM 1354 O O . GLU A 1 177 ? -13.985 -14.780 11.804 1.00 68.69 177 GLU A O 1
ATOM 1359 N N . LEU A 1 178 ? -12.007 -14.123 12.650 1.00 75.38 178 LEU A N 1
ATOM 1360 C CA . LEU A 1 178 ? -12.423 -14.207 14.056 1.00 75.38 178 LEU A CA 1
ATOM 1361 C C . LEU A 1 178 ? -13.503 -13.172 14.406 1.00 75.38 178 LEU A C 1
ATOM 1363 O O . LEU A 1 178 ? -14.474 -13.523 15.072 1.00 75.38 178 LEU A O 1
ATOM 1367 N N . ASP A 1 179 ? -13.379 -11.934 13.922 1.00 67.31 179 ASP A N 1
ATOM 1368 C CA . ASP A 1 179 ? -14.375 -10.873 14.098 1.00 67.31 179 ASP A CA 1
ATOM 1369 C C . ASP A 1 179 ? -15.681 -11.253 13.387 1.00 67.31 179 ASP A C 1
ATOM 1371 O O . ASP A 1 179 ? -16.741 -11.205 14.004 1.00 67.31 179 ASP A O 1
ATOM 1375 N N . ARG A 1 180 ? -15.622 -11.745 12.137 1.00 73.56 180 ARG A N 1
ATOM 1376 C CA . ARG A 1 180 ? -16.808 -12.263 11.427 1.00 73.56 180 ARG A CA 1
ATOM 1377 C C . ARG A 1 180 ? -17.444 -13.453 12.143 1.00 73.56 180 ARG A C 1
ATOM 1379 O O . ARG A 1 180 ? -18.667 -13.543 12.194 1.00 73.56 180 ARG A O 1
ATOM 1386 N N . ALA A 1 181 ? -16.648 -14.362 12.703 1.00 81.06 181 ALA A N 1
ATOM 1387 C CA . ALA A 1 181 ? -17.156 -15.486 13.485 1.00 81.06 181 ALA A CA 1
ATOM 1388 C C . ALA A 1 181 ? -17.826 -15.013 14.787 1.00 81.06 181 ALA A C 1
ATOM 1390 O O . ALA A 1 181 ? -18.887 -15.520 15.149 1.00 81.06 181 ALA A O 1
ATOM 1391 N N . ALA A 1 182 ? -17.256 -14.011 15.462 1.00 78.81 182 ALA A N 1
ATOM 1392 C CA . ALA A 1 182 ? -17.855 -13.385 16.637 1.00 78.81 182 ALA A CA 1
ATOM 1393 C C . ALA A 1 182 ? -19.159 -12.634 16.294 1.00 78.81 182 ALA A C 1
ATOM 1395 O O . ALA A 1 182 ? -20.148 -12.729 17.025 1.00 78.81 182 ALA A O 1
ATOM 1396 N N . GLU A 1 183 ? -19.202 -11.937 15.158 1.00 73.56 183 GLU A N 1
ATOM 1397 C CA . GLU A 1 183 ? -20.415 -11.300 14.634 1.00 73.56 183 GLU A CA 1
ATOM 1398 C C . GLU A 1 183 ? -21.489 -12.335 14.272 1.00 73.56 183 GLU A C 1
ATOM 1400 O O . GLU A 1 183 ? -22.652 -12.159 14.627 1.00 73.56 183 GLU A O 1
ATOM 1405 N N . ALA A 1 184 ? -21.117 -13.457 13.650 1.00 79.81 184 ALA A N 1
ATOM 1406 C CA . ALA A 1 184 ? -22.047 -14.544 13.341 1.00 79.81 184 ALA A CA 1
ATOM 1407 C C . ALA A 1 184 ? -22.633 -15.179 14.615 1.00 79.81 184 ALA A C 1
ATOM 1409 O O . ALA A 1 184 ? -23.846 -15.366 14.713 1.00 79.81 184 ALA A O 1
ATOM 1410 N N . LEU A 1 185 ? -21.793 -15.429 15.626 1.00 77.31 185 LEU A N 1
ATOM 1411 C CA . LEU A 1 185 ? -22.219 -15.919 16.942 1.00 77.31 185 LEU A CA 1
ATOM 1412 C C . LEU A 1 185 ? -23.222 -14.972 17.612 1.00 77.31 185 LEU A C 1
ATOM 1414 O O . LEU A 1 185 ? -24.207 -15.418 18.199 1.00 77.31 185 LEU A O 1
ATOM 1418 N N . THR A 1 186 ? -22.997 -13.662 17.524 1.00 72.12 186 THR A N 1
ATOM 1419 C CA . THR A 1 186 ? -23.894 -12.665 18.129 1.00 72.12 186 THR A CA 1
ATOM 1420 C C . THR A 1 186 ? -25.171 -12.440 17.314 1.00 72.12 186 THR A C 1
ATOM 1422 O O . THR A 1 186 ? -26.224 -12.213 17.910 1.00 72.12 186 THR A O 1
ATOM 1425 N N . GLY A 1 187 ? -25.113 -12.576 15.984 1.00 60.31 187 GLY A N 1
ATOM 1426 C CA . GLY A 1 187 ? -26.264 -12.492 15.080 1.00 60.31 187 GLY A CA 1
ATOM 1427 C C . GLY A 1 187 ? -27.291 -13.613 15.276 1.00 60.31 187 GLY A C 1
ATOM 1428 O O . GLY A 1 187 ? -28.489 -13.333 15.311 1.00 60.31 187 GLY A O 1
ATOM 1429 N N . ASP A 1 188 ? -26.839 -14.853 15.494 1.00 54.62 188 ASP A N 1
ATOM 1430 C CA . ASP A 1 188 ? -27.722 -16.009 15.747 1.00 54.62 188 ASP A CA 1
ATOM 1431 C C . ASP A 1 188 ? -28.306 -16.029 17.173 1.00 54.62 188 ASP A C 1
ATOM 1433 O O . ASP A 1 188 ? -29.358 -16.617 17.423 1.00 54.62 188 ASP A O 1
ATOM 1437 N N . SER A 1 189 ? -27.668 -15.330 18.115 1.00 54.09 189 SER A N 1
ATOM 1438 C CA . SER A 1 189 ? -28.087 -15.267 19.524 1.00 54.09 189 SER A CA 1
ATOM 1439 C C . SER A 1 189 ? -29.232 -14.274 19.791 1.00 54.09 189 SER A C 1
ATOM 1441 O O . SER A 1 189 ? -29.738 -14.193 20.910 1.00 54.09 189 SER A O 1
ATOM 1443 N N . GLY A 1 190 ? -29.642 -13.492 18.783 1.00 46.53 190 GLY A N 1
ATOM 1444 C CA . GLY A 1 190 ? -30.653 -12.435 18.901 1.00 46.53 190 GLY A CA 1
ATOM 1445 C C . GLY A 1 190 ? -32.112 -12.905 18.886 1.00 46.53 190 GLY A C 1
ATOM 1446 O O . GLY A 1 190 ? -33.008 -12.073 19.042 1.00 46.53 190 GLY A O 1
ATOM 1447 N N . ASN A 1 191 ? -32.378 -14.203 18.707 1.00 37.56 191 ASN A N 1
ATOM 1448 C CA . ASN A 1 191 ? -33.737 -14.741 18.709 1.00 37.56 191 ASN A CA 1
ATOM 1449 C C . ASN A 1 191 ? -33.954 -15.620 19.951 1.00 37.56 191 ASN A C 1
ATOM 1451 O O . ASN A 1 191 ? -33.511 -16.770 19.967 1.00 37.56 191 ASN A O 1
ATOM 1455 N N . PRO A 1 192 ? -34.604 -15.113 21.016 1.00 38.69 192 PRO A N 1
ATOM 1456 C CA . PRO A 1 192 ? -34.897 -15.940 22.172 1.00 38.69 192 PRO A CA 1
ATOM 1457 C C . PRO A 1 192 ? -35.905 -17.014 21.753 1.00 38.69 192 PRO A C 1
ATOM 1459 O O . PRO A 1 192 ? -37.070 -16.721 21.472 1.00 38.69 192 PRO A O 1
ATOM 1462 N N . VAL A 1 193 ? -35.447 -18.266 21.705 1.00 35.22 193 VAL A N 1
ATOM 1463 C CA . VAL A 1 193 ? -36.332 -19.431 21.704 1.00 35.22 193 VAL A CA 1
ATOM 1464 C C . VAL A 1 193 ? -37.140 -19.359 22.998 1.00 35.22 193 VAL A C 1
ATOM 1466 O O . VAL A 1 193 ? -36.580 -19.351 24.093 1.00 35.22 193 VAL A O 1
ATOM 1469 N N . ARG A 1 194 ? -38.450 -19.190 22.830 1.00 33.59 194 ARG A N 1
ATOM 1470 C CA . ARG A 1 194 ? -39.455 -19.143 23.892 1.00 33.59 194 ARG A CA 1
ATOM 1471 C C . ARG A 1 194 ? -39.687 -20.513 24.507 1.00 33.59 194 ARG A C 1
ATOM 1473 O O . ARG A 1 194 ? -39.692 -21.495 23.733 1.00 33.59 194 ARG A O 1
#

Radius of gyration: 24.18 Å; chains: 1; bounding box: 63×30×69 Å

Organism: NCBI:txid402600

InterPro domains:
  IPR051448 CdaR-like transcriptional regulators [PTHR33744] (6-188)

pLDDT: mean 80.3, std 13.91, range [33.59, 98.0]

Sequence (194 aa):
MAPVAVDPVLAASAKRTIRSNLVQWAASNVRDPGAWVAANLADELVDVARDLVRRGLNESSLDAYRVGQSIALQRWTGIAFSLTSDPGELRELLDFSYRSIATFVDDTVGAISAQMQRERAHLTSGTHAERREVVALLLDGSPIPQRRAEARLGYRLAGDHTAAIVWSDDRSSDLAELDRAAEALTGDSGNPVR

Foldseek 3Di:
DPPQVVDVVSVVLVVVVLVLLVCQLVVVCVVPNLDARAADPPVVLLVVLLVCVVVVHALVVLVVLVVSLVVVLVVVLVVLVVPDPDPVSSVVVSVSVNVRSVVRSVNNSVSSNVSNVVNVCVVPVVLVVQLVVLVVCVVVVHDDDQVVNCVSNVHHPPDDDDDDDFDDPDPPDDVVVSVVVVVVVVVVVPDDPD

Secondary structure (DSSP, 8-state):
--STTT-HHHHHHHHHHHHHHHHHHHHHHHHSTTS------STHHHHHHHHHHHTT--GGGGHHHHHHHHHHHHHHHHHHHHH---HHHHHHHHHHHHHHHHHHHHHHHHHHHHHHHHHHHHHH-HHHHHHHHHHHHHHTT----HHHHHHHHTS--SS---------S-TT--HHHHHHHHHHHHHHTTS---